Protein AF-A0A419I2M0-F1 (afdb_monomer)

Solvent-accessible surface area (backbone atoms only — not comparable to full-atom values): 20436 Å² total; per-residue (Å²): 133,89,83,82,89,88,86,84,90,89,82,90,85,91,83,92,77,94,72,95,70,76,85,68,89,74,81,86,69,55,49,100,88,69,47,72,69,89,85,80,77,93,74,91,76,100,68,84,83,89,80,81,90,76,85,84,77,63,102,78,80,75,83,82,82,86,79,82,86,84,84,88,78,95,71,93,80,78,85,81,82,76,89,80,65,80,78,70,84,66,81,47,62,39,56,48,30,32,54,46,51,43,45,32,42,30,76,50,76,46,38,63,71,38,75,50,52,52,66,63,51,11,62,76,56,73,44,61,51,66,30,30,52,53,24,52,52,52,38,31,77,69,63,47,28,48,77,42,91,97,76,42,32,29,31,50,65,75,51,76,65,55,54,50,52,39,51,54,51,44,50,55,53,49,38,55,44,42,32,54,36,18,78,44,45,90,56,52,58,60,68,63,48,50,50,47,52,53,52,46,53,54,54,73,70,53,87,78,93,51,39,71,61,52,41,49,46,54,44,50,43,57,53,53,64,36,62,72,37,69,67,58,52,69,50,43,54,77,62,57,61,41,32,67,56,51,37,48,32,70,62,49,50,72,69,53,50,54,51,49,53,52,47,52,53,52,34,52,50,24,33,73,75,50,38,34,67,58,24,26,51,49,48,50,52,47,53,51,51,60,54,60,48,47,74,75,57,85,75,72,72,74,74,77,76,77,71,90,72,78,83,74,86,80,79,82,84,82,88,76,90,84,136

InterPro domains:
  IPR000524 Transcription regulator HTH, GntR [PF00392] (95-155)
  IPR000524 Transcription regulator HTH, GntR [PS50949] (91-158)
  IPR000524 Transcription regulator HTH, GntR [SM00345] (97-155)
  IPR000524 Transcription regulator HTH, GntR [cd07377] (98-155)
  IPR008920 Transcription regulator FadR/GntR, C-terminal [G3DSA:1.20.120.530] (159-298)
  IPR008920 Transcription regulator FadR/GntR, C-terminal [SSF48008] (161-295)
  IPR011711 GntR, C-terminal [PF07729] (166-288)
  IPR011711 GntR, C-terminal [SM00895] (165-289)
  IPR036388 Winged helix-like DNA-binding domain superfamily [G3DSA:1.10.10.10] (67-156)
  IPR036390 Winged helix DNA-binding domain superfamily [SSF46785] (91-159)

Secondary structure (DSSP, 8-state):
-----------------------PPP---B-TTSPBPTT----S--------------TT---------------TTSSSSSSS-----PPPHHHHHHHHHHHHHHTTSS-TT-EE-HHHHHHHHTS-HHHHHHHHHHHHHTTSEEEETTTEEEEPP--HHHHHHHHHHHHHHHHHHHHHHHHTGGG--HHHHHHHHHHHHHHHHS-S--HHHHHHHHHHHHHHHTTT-HHHHHHTHHHH--HHHHHHHHT--HHHHHHHHHHHHHHHHHHHHT-HHHHHHHHHHHHHHHHHGGGGS---PPP----------PPPP------

Radius of gyration: 33.25 Å; Cα contacts (8 Å, |Δi|>4): 256; chains: 1; bounding box: 69×92×114 Å

Foldseek 3Di:
DDDDDDDDDDDDDDDDDDDDDDDDDDDPDADPVRDDDPPDDPDDDPDDDPDDPDDPDDPPRDDDDPDDDDDDDDPPPDPPPPPPDPPPVPQDLLNLLLVQVQQCDLVVVQDAFRFDDLVVSCVVSVHDSVSNVVSLVVCVVLVQWDQDPPRHIGGHADDLVVLVVLLVVCLVLQLVQLLVCLVVVVPAPLVVLVVLLVVLVVVLVDDDPCLLVLLVSLLVNSLRSRVVPPVSNVCSCSRSPGSNNSSLSSLDDSVLSVLLSVLSVQLSVCSVVSPSVSNSVSSNVSSVSSSVSCVSPDGDDPPPDDDPDDPDDDDDDDDDDDD

Structure (mmCIF, N/CA/C/O backbone):
data_AF-A0A419I2M0-F1
#
_entry.id   AF-A0A419I2M0-F1
#
loop_
_atom_site.group_PDB
_atom_site.id
_atom_site.type_symbol
_atom_site.label_atom_id
_atom_site.label_alt_id
_atom_site.label_comp_id
_atom_site.label_asym_id
_atom_site.label_entity_id
_atom_site.label_seq_id
_atom_site.pdbx_PDB_ins_code
_atom_site.Cartn_x
_atom_site.Cartn_y
_atom_site.Cartn_z
_atom_site.occupancy
_atom_site.B_iso_or_equiv
_atom_site.auth_seq_id
_atom_site.auth_comp_id
_atom_site.auth_asym_id
_atom_site.auth_atom_id
_atom_site.pdbx_PDB_model_num
ATOM 1 N N . MET A 1 1 ? 24.895 4.294 -52.091 1.00 32.56 1 MET A N 1
ATOM 2 C CA . MET A 1 1 ? 25.211 4.814 -53.438 1.00 32.56 1 MET A CA 1
ATOM 3 C C . MET A 1 1 ? 24.540 6.173 -53.593 1.00 32.56 1 MET A C 1
ATOM 5 O O . MET A 1 1 ? 23.335 6.239 -53.423 1.00 32.56 1 MET A O 1
ATOM 9 N N . HIS A 1 2 ? 25.351 7.227 -53.766 1.00 26.31 2 HIS A N 1
ATOM 10 C CA . HIS A 1 2 ? 25.183 8.378 -54.680 1.00 26.31 2 HIS A CA 1
ATOM 11 C C . HIS A 1 2 ? 23.777 8.574 -55.330 1.00 26.31 2 HIS A C 1
ATOM 13 O O . HIS A 1 2 ? 23.232 7.614 -55.847 1.00 26.31 2 HIS A O 1
ATOM 19 N N . VAL A 1 3 ? 23.173 9.770 -55.485 1.00 26.23 3 VAL A N 1
ATOM 20 C CA . VAL A 1 3 ? 23.776 11.084 -55.785 1.00 26.23 3 VAL A CA 1
ATOM 21 C C . VAL A 1 3 ? 22.714 12.208 -55.966 1.00 26.23 3 VAL A C 1
ATOM 23 O O . VAL A 1 3 ? 21.623 11.948 -56.453 1.00 26.23 3 VAL A O 1
ATOM 26 N N . LYS A 1 4 ? 23.145 13.446 -55.653 1.00 24.39 4 LYS A N 1
ATOM 27 C CA . LYS A 1 4 ? 22.833 14.798 -56.211 1.00 24.39 4 LYS A CA 1
ATOM 28 C C . LYS A 1 4 ? 21.463 15.498 -56.070 1.00 24.39 4 LYS A C 1
ATOM 30 O O . LYS A 1 4 ? 20.512 15.239 -56.791 1.00 24.39 4 LYS A O 1
ATOM 35 N N . LEU A 1 5 ? 21.522 16.566 -55.262 1.00 26.58 5 LEU A N 1
ATOM 36 C CA . LEU A 1 5 ? 21.347 17.999 -55.592 1.00 26.58 5 LEU A CA 1
ATOM 37 C C . LEU A 1 5 ? 21.001 18.400 -57.048 1.00 26.58 5 LEU A C 1
ATOM 39 O O . LEU A 1 5 ? 21.762 18.096 -57.966 1.00 26.58 5 LEU A O 1
ATOM 43 N N . VAL A 1 6 ? 20.010 19.292 -57.194 1.00 25.09 6 VAL A N 1
ATOM 44 C CA . VAL A 1 6 ? 19.949 20.329 -58.246 1.00 25.09 6 VAL A CA 1
ATOM 45 C C . VAL A 1 6 ? 19.498 21.661 -57.624 1.00 25.09 6 VAL A C 1
ATOM 47 O O . VAL A 1 6 ? 18.672 21.694 -56.717 1.00 25.09 6 VAL A O 1
ATOM 50 N N . CYS A 1 7 ? 20.109 22.739 -58.113 1.00 24.61 7 CYS A N 1
ATOM 51 C CA . CYS A 1 7 ? 20.050 24.138 -57.692 1.00 24.61 7 CYS A CA 1
ATOM 52 C C . CYS A 1 7 ? 19.371 24.988 -58.792 1.00 24.61 7 CYS A C 1
ATOM 54 O O . CYS A 1 7 ? 19.544 24.669 -59.966 1.00 24.61 7 CYS A O 1
ATOM 56 N N . ALA A 1 8 ? 18.675 26.077 -58.438 1.00 26.02 8 ALA A N 1
ATOM 57 C CA . ALA A 1 8 ? 18.343 27.225 -59.311 1.00 26.02 8 ALA A CA 1
ATOM 58 C C . ALA A 1 8 ? 17.921 28.409 -58.404 1.00 26.02 8 ALA A C 1
ATOM 60 O O . ALA A 1 8 ? 16.923 28.302 -57.701 1.00 26.02 8 ALA A O 1
ATOM 61 N N . ILE A 1 9 ? 18.792 29.375 -58.087 1.00 28.55 9 ILE A N 1
ATOM 62 C CA . ILE A 1 9 ? 19.121 30.648 -58.775 1.00 28.55 9 ILE A CA 1
ATOM 63 C C . ILE A 1 9 ? 17.921 31.594 -58.990 1.00 28.55 9 ILE A C 1
ATOM 65 O O . ILE A 1 9 ? 17.003 31.292 -59.743 1.00 28.55 9 ILE A O 1
ATOM 69 N N . GLY A 1 10 ? 18.027 32.797 -58.409 1.00 25.02 10 GLY A N 1
ATOM 70 C CA . GLY A 1 10 ? 17.239 33.989 -58.741 1.00 25.02 10 GLY A CA 1
ATOM 71 C C . GLY A 1 10 ? 17.662 35.191 -57.886 1.00 25.02 10 GLY A C 1
ATOM 72 O O . GLY A 1 10 ? 17.304 35.273 -56.716 1.00 25.02 10 GLY A O 1
ATOM 73 N N . SER A 1 11 ? 18.464 36.094 -58.454 1.00 28.41 11 SER A N 1
ATOM 74 C CA . SER A 1 11 ? 19.070 37.267 -57.803 1.00 28.41 11 SER A CA 1
ATOM 75 C C . SER A 1 11 ? 18.537 38.609 -58.326 1.00 28.41 11 SER A C 1
ATOM 77 O O . SER A 1 11 ? 18.265 38.721 -59.518 1.00 28.41 11 SER A O 1
ATOM 79 N N . ALA A 1 12 ? 18.624 39.625 -57.446 1.00 29.33 12 ALA A N 1
ATOM 80 C CA . ALA A 1 12 ? 18.643 41.087 -57.674 1.00 29.33 12 ALA A CA 1
ATOM 81 C C . ALA A 1 12 ? 17.265 41.764 -57.924 1.00 29.33 12 ALA A C 1
ATOM 83 O O . ALA A 1 12 ? 16.376 41.144 -58.481 1.00 29.33 12 ALA A O 1
ATOM 84 N N . THR A 1 13 ? 16.945 42.995 -57.495 1.00 29.77 13 THR A N 1
ATOM 85 C CA . THR A 1 13 ? 17.719 44.228 -57.227 1.00 29.77 13 THR A CA 1
ATOM 86 C C . THR A 1 13 ? 17.033 45.159 -56.196 1.00 29.77 13 THR A C 1
ATOM 88 O O . THR A 1 13 ? 15.852 45.040 -55.895 1.00 29.77 13 THR A O 1
ATOM 91 N N . SER A 1 14 ? 17.819 46.124 -55.711 1.00 31.23 14 SER A N 1
ATOM 92 C CA . SER A 1 14 ? 17.594 47.225 -54.756 1.00 31.23 14 SER A CA 1
ATOM 93 C C . SER A 1 14 ? 16.439 48.213 -55.009 1.00 31.23 14 SER A C 1
ATOM 95 O O . SER A 1 14 ? 16.195 48.607 -56.146 1.00 31.23 14 SER A O 1
ATOM 97 N N . GLY A 1 15 ? 15.888 48.774 -53.920 1.00 28.50 15 GLY A N 1
ATOM 98 C CA . GLY A 1 15 ? 15.098 50.013 -53.908 1.00 28.50 15 GLY A CA 1
ATOM 99 C C . GLY A 1 15 ? 14.992 50.608 -52.496 1.00 28.50 15 GLY A C 1
ATOM 100 O O . GLY A 1 15 ? 14.470 49.978 -51.584 1.00 28.50 15 GLY A O 1
ATOM 101 N N . THR A 1 16 ? 15.537 51.808 -52.298 1.00 31.95 16 THR A N 1
ATOM 102 C CA . THR A 1 16 ? 15.569 52.559 -51.033 1.00 31.95 16 THR A CA 1
ATOM 103 C C . THR A 1 16 ? 14.229 53.223 -50.707 1.00 31.95 16 THR A C 1
ATOM 105 O O . THR A 1 16 ? 13.724 53.988 -51.525 1.00 31.95 16 THR A O 1
ATOM 108 N N . ALA A 1 17 ? 13.732 53.066 -49.477 1.00 32.72 17 ALA A N 1
ATOM 109 C CA . ALA A 1 17 ? 12.752 53.975 -48.880 1.00 32.72 17 ALA A CA 1
ATOM 110 C C . ALA A 1 17 ? 13.080 54.201 -47.396 1.00 32.72 17 ALA A C 1
ATOM 112 O O . ALA A 1 17 ? 13.095 53.274 -46.588 1.00 32.72 17 ALA A O 1
ATOM 113 N N . LYS A 1 18 ? 13.375 55.460 -47.056 1.00 31.64 18 LYS A N 1
ATOM 114 C CA . LYS A 1 18 ? 13.513 55.955 -45.685 1.00 31.64 18 LYS A CA 1
ATOM 115 C C . LYS A 1 18 ? 12.145 55.893 -45.003 1.00 31.64 18 LYS A C 1
ATOM 117 O O . LYS A 1 18 ? 11.212 56.547 -45.456 1.00 31.64 18 LYS A O 1
ATOM 122 N N . SER A 1 19 ? 12.055 55.163 -43.898 1.00 32.84 19 SER A N 1
ATOM 123 C CA . SER A 1 19 ? 10.961 55.260 -42.934 1.00 32.84 19 SER A CA 1
ATOM 124 C C . SER A 1 19 ? 11.574 55.308 -41.539 1.00 32.84 19 SER A C 1
ATOM 126 O O . SER A 1 19 ? 12.230 54.371 -41.086 1.00 32.84 19 SER A O 1
ATOM 128 N N . SER A 1 20 ? 11.432 56.465 -40.903 1.00 38.56 20 SER A N 1
ATOM 129 C CA . SER A 1 20 ? 11.783 56.732 -39.516 1.00 38.56 20 SER A CA 1
ATOM 130 C C . SER A 1 20 ? 10.842 55.954 -38.595 1.00 38.56 20 SER A C 1
ATOM 132 O O . SER A 1 20 ? 9.763 56.437 -38.256 1.00 38.56 20 SER A O 1
ATOM 134 N N . ALA A 1 21 ? 11.250 54.751 -38.194 1.00 32.78 21 ALA A N 1
ATOM 135 C CA . ALA A 1 21 ? 10.615 54.013 -37.113 1.00 32.78 21 ALA A CA 1
ATOM 136 C C . ALA A 1 21 ? 11.387 54.279 -35.815 1.00 32.78 21 ALA A C 1
ATOM 138 O O . ALA A 1 21 ? 12.553 53.910 -35.674 1.00 32.78 21 ALA A O 1
ATOM 139 N N . THR A 1 22 ? 10.737 54.949 -34.869 1.00 33.66 22 THR A N 1
ATOM 140 C CA . THR A 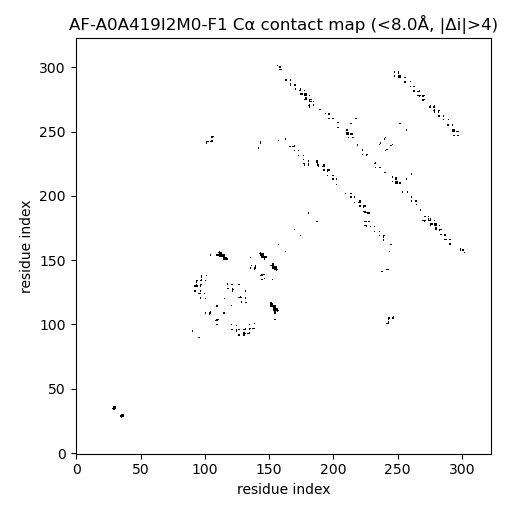1 22 ? 11.125 54.958 -33.457 1.00 33.66 22 THR A CA 1
ATOM 141 C C . THR A 1 22 ? 11.311 53.512 -32.979 1.00 33.66 22 THR A C 1
ATOM 143 O O . THR A 1 22 ? 10.461 52.672 -33.285 1.00 33.66 22 THR A O 1
ATOM 146 N N . PRO A 1 23 ? 12.388 53.172 -32.246 1.00 35.62 23 PRO A N 1
ATOM 147 C CA . PRO A 1 23 ? 12.552 51.811 -31.763 1.00 35.62 23 PRO A CA 1
ATOM 148 C C . PRO A 1 23 ? 11.443 51.519 -30.747 1.00 35.62 23 PRO A C 1
ATOM 150 O O . PRO A 1 23 ? 11.362 52.151 -29.693 1.00 35.62 23 PRO A O 1
ATOM 153 N N . GLY A 1 24 ? 10.566 50.572 -31.086 1.00 39.31 24 GLY A N 1
ATOM 154 C CA . GLY A 1 24 ? 9.670 49.946 -30.119 1.00 39.31 24 GLY A CA 1
ATOM 155 C C . GLY A 1 24 ? 10.478 49.273 -29.001 1.00 39.31 24 GLY A C 1
ATOM 156 O O . GLY A 1 24 ? 11.669 49.006 -29.182 1.00 39.31 24 GLY A O 1
ATOM 157 N N . PRO A 1 25 ? 9.868 49.013 -27.831 1.00 37.84 25 PRO A N 1
ATOM 158 C CA . PRO A 1 25 ? 10.587 48.522 -26.660 1.00 37.84 25 PRO A CA 1
ATOM 159 C C . PRO A 1 25 ? 11.332 47.222 -26.987 1.00 37.84 25 PRO A C 1
ATOM 161 O O . PRO A 1 25 ? 10.725 46.207 -27.323 1.00 37.84 25 PRO A O 1
ATOM 164 N N . THR A 1 26 ? 12.661 47.254 -26.894 1.00 41.66 26 THR A N 1
ATOM 165 C CA . THR A 1 26 ? 13.506 46.076 -27.083 1.00 41.66 26 THR A CA 1
ATOM 166 C C . THR A 1 26 ? 13.396 45.161 -25.865 1.00 41.66 26 THR A C 1
ATOM 168 O O . THR A 1 26 ? 13.538 45.586 -24.718 1.00 41.66 26 THR A O 1
ATOM 171 N N . CYS A 1 27 ? 13.132 43.876 -26.106 1.00 41.94 27 CYS A N 1
ATOM 172 C CA . CYS A 1 27 ? 13.129 42.856 -25.064 1.00 41.94 27 CYS A CA 1
ATOM 173 C C . CYS A 1 27 ? 14.560 42.671 -24.530 1.00 41.94 27 CYS A C 1
ATOM 175 O O . CYS A 1 27 ? 15.429 42.162 -25.233 1.00 41.94 27 CYS A O 1
ATOM 177 N N . ASN A 1 28 ? 14.814 43.085 -23.287 1.00 44.56 28 ASN A N 1
ATOM 178 C CA . ASN A 1 28 ? 16.145 43.045 -22.664 1.00 44.56 28 ASN A CA 1
ATOM 179 C C . ASN A 1 28 ? 16.576 41.651 -22.164 1.00 44.56 28 ASN A C 1
ATOM 181 O O . ASN A 1 28 ? 17.572 41.542 -21.451 1.00 44.56 28 ASN A O 1
ATOM 185 N N . TYR A 1 29 ? 15.856 40.581 -22.513 1.00 42.69 29 TYR A N 1
ATOM 186 C CA . TYR A 1 29 ? 16.212 39.233 -22.076 1.00 42.69 29 TYR A CA 1
ATOM 187 C C . TYR A 1 29 ? 17.127 38.549 -23.099 1.00 42.69 29 TYR A C 1
ATOM 189 O O . TYR A 1 29 ? 16.697 38.191 -24.197 1.00 42.69 29 TYR A O 1
ATOM 197 N N . ARG A 1 30 ? 18.399 38.377 -22.727 1.00 46.53 30 ARG A N 1
ATOM 198 C CA . ARG A 1 30 ? 19.389 37.572 -23.458 1.00 46.53 30 ARG A CA 1
ATOM 199 C C . ARG A 1 30 ? 19.481 36.179 -22.842 1.00 46.53 30 ARG A C 1
ATOM 201 O O . ARG A 1 30 ? 19.294 36.022 -21.636 1.00 46.53 30 ARG A O 1
ATOM 208 N N . LEU A 1 31 ? 19.782 35.181 -23.667 1.00 46.25 31 LEU A N 1
ATOM 209 C CA . LEU A 1 31 ? 20.214 33.871 -23.180 1.00 46.25 31 LEU A CA 1
ATOM 210 C C . LEU A 1 31 ? 21.572 34.005 -22.453 1.00 46.25 31 LEU A C 1
ATOM 212 O O . LEU A 1 31 ? 22.249 35.023 -22.622 1.00 46.25 31 LEU A O 1
ATOM 216 N N . PRO A 1 32 ? 21.993 33.018 -21.639 1.00 43.38 32 PRO A N 1
ATOM 217 C CA . PRO A 1 32 ? 23.254 33.082 -20.887 1.00 43.38 32 PRO A CA 1
ATOM 218 C C . PRO A 1 32 ? 24.503 33.321 -21.755 1.00 43.38 32 PRO A C 1
ATOM 220 O O . PRO A 1 32 ? 25.499 33.841 -21.265 1.00 43.38 32 PRO A O 1
ATOM 223 N N . ASP A 1 33 ? 24.433 32.987 -23.045 1.00 48.78 33 ASP A N 1
ATOM 224 C CA . ASP A 1 33 ? 25.478 33.203 -24.054 1.00 48.78 33 ASP A CA 1
ATOM 225 C C . ASP A 1 33 ? 25.413 34.581 -24.749 1.00 48.78 33 ASP A C 1
ATOM 227 O O . ASP A 1 33 ? 26.199 34.881 -25.646 1.00 48.78 33 ASP A O 1
ATOM 231 N N . GLY A 1 34 ? 24.484 35.446 -24.337 1.00 46.34 34 GLY A N 1
ATOM 232 C CA . GLY A 1 34 ? 24.348 36.808 -24.838 1.00 46.34 34 GLY A CA 1
ATOM 233 C C . GLY A 1 34 ? 23.543 36.952 -26.132 1.00 46.34 34 GLY A C 1
ATOM 234 O O . GLY A 1 34 ? 23.427 38.083 -26.621 1.00 46.34 34 GLY A O 1
ATOM 235 N N . THR A 1 35 ? 22.963 35.876 -26.670 1.00 47.91 35 THR A N 1
ATOM 236 C CA . THR A 1 35 ? 22.160 35.920 -27.902 1.00 47.91 35 THR A CA 1
ATOM 237 C C . THR A 1 35 ? 20.683 36.247 -27.643 1.00 47.91 35 THR A C 1
ATOM 239 O O . THR A 1 35 ? 20.138 36.018 -26.557 1.00 47.91 35 THR A O 1
ATOM 242 N N . ALA A 1 36 ? 20.027 36.844 -28.645 1.00 47.88 36 ALA A N 1
ATOM 243 C CA . ALA A 1 36 ? 18.589 37.102 -28.629 1.00 47.88 36 ALA A CA 1
ATOM 244 C C . ALA A 1 36 ? 17.823 35.844 -29.063 1.00 47.88 36 ALA A C 1
ATOM 246 O O . ALA A 1 36 ? 18.218 35.157 -30.004 1.00 47.88 36 ALA A O 1
ATOM 247 N N . ARG A 1 37 ? 16.707 35.546 -28.393 1.00 43.78 37 ARG A N 1
ATOM 248 C CA . ARG A 1 37 ? 15.899 34.354 -28.675 1.00 43.78 37 ARG A CA 1
ATOM 249 C C . ARG A 1 37 ? 15.205 34.486 -30.049 1.00 43.78 37 ARG A C 1
ATOM 251 O O . ARG A 1 37 ? 14.508 35.484 -30.254 1.00 43.78 37 ARG A O 1
ATOM 258 N N . PRO A 1 38 ? 15.325 33.517 -30.978 1.00 42.75 38 PRO A N 1
ATOM 259 C CA . PRO A 1 38 ? 14.633 33.592 -32.264 1.00 42.75 38 PRO A CA 1
ATOM 260 C C . PRO A 1 38 ? 13.112 33.477 -32.070 1.00 42.75 38 PRO A C 1
ATOM 262 O O . PRO A 1 38 ? 12.651 32.578 -31.370 1.00 42.75 38 PRO A O 1
ATOM 265 N N . GLY A 1 39 ? 12.330 34.371 -32.687 1.00 44.28 39 GLY A N 1
ATOM 266 C CA . GLY A 1 39 ? 10.862 34.264 -32.759 1.00 44.28 39 GLY A CA 1
ATOM 267 C C . GLY A 1 39 ? 10.043 35.090 -31.756 1.00 44.28 39 GLY A C 1
ATOM 268 O O . GLY A 1 39 ? 8.829 34.920 -31.692 1.00 44.28 39 GLY A O 1
ATOM 269 N N . CYS A 1 40 ? 10.648 36.000 -30.987 1.00 40.72 40 CYS A N 1
ATOM 270 C CA . CYS A 1 40 ? 9.894 36.873 -30.078 1.00 40.72 40 CYS A CA 1
ATOM 271 C C . CYS A 1 40 ? 9.439 38.166 -30.786 1.00 40.72 40 CYS A C 1
ATOM 273 O O . CYS A 1 40 ? 10.129 39.180 -30.726 1.00 40.72 40 CYS A O 1
ATOM 275 N N . ASN A 1 41 ? 8.281 38.135 -31.455 1.00 43.38 41 ASN A N 1
ATOM 276 C CA . ASN A 1 41 ? 7.601 39.338 -31.950 1.00 43.38 41 ASN A CA 1
ATOM 277 C C . ASN A 1 41 ? 6.473 39.722 -30.984 1.00 43.38 41 ASN A C 1
ATOM 279 O O . ASN A 1 41 ? 5.398 39.130 -30.996 1.00 43.38 41 ASN A O 1
ATOM 283 N N . LEU A 1 42 ? 6.713 40.730 -30.144 1.00 45.06 42 LEU A N 1
ATOM 284 C CA . LEU A 1 42 ? 5.681 41.364 -29.321 1.00 45.06 42 LEU A CA 1
ATOM 285 C C . LEU A 1 42 ? 4.951 42.425 -30.153 1.00 45.06 42 LEU A C 1
ATOM 287 O O . LEU A 1 42 ? 5.197 43.622 -30.024 1.00 45.06 42 LEU A O 1
ATOM 291 N N . SER A 1 43 ? 4.028 41.986 -31.001 1.00 37.28 43 SER A N 1
ATOM 292 C CA . SER A 1 43 ? 2.958 42.852 -31.490 1.00 37.28 43 SER A CA 1
ATOM 293 C C . SER A 1 43 ? 1.620 42.145 -31.319 1.00 37.28 43 SER A C 1
ATOM 295 O O . SER A 1 43 ? 1.376 41.129 -31.961 1.00 37.28 43 SER A O 1
ATOM 297 N N . ALA A 1 44 ? 0.777 42.746 -30.477 1.00 38.00 44 ALA A N 1
ATOM 298 C CA . ALA A 1 44 ? -0.639 42.449 -30.270 1.00 38.00 44 ALA A CA 1
ATOM 299 C C . ALA A 1 44 ? -0.998 41.188 -29.456 1.00 38.00 44 ALA A C 1
ATOM 301 O O . ALA A 1 44 ? -1.726 40.342 -29.946 1.00 38.00 44 ALA A O 1
ATOM 302 N N . ASP A 1 45 ? -0.582 41.112 -28.184 1.00 33.62 45 ASP A N 1
ATOM 303 C CA . ASP A 1 45 ? -1.541 40.845 -27.094 1.00 33.62 45 ASP A CA 1
ATOM 304 C C . ASP A 1 45 ? -0.931 41.137 -25.709 1.00 33.62 45 ASP A C 1
ATOM 306 O O . ASP A 1 45 ? 0.242 40.863 -25.450 1.00 33.62 45 ASP A O 1
ATOM 310 N N . ARG A 1 46 ? -1.708 41.727 -24.796 1.00 40.19 46 ARG A N 1
ATOM 311 C CA . ARG A 1 46 ? -1.254 42.095 -23.440 1.00 40.19 46 ARG A CA 1
ATOM 312 C C . ARG A 1 46 ? -1.326 40.890 -22.493 1.00 40.19 46 ARG A C 1
ATOM 314 O O . ARG A 1 46 ? -2.191 40.851 -21.620 1.00 40.19 46 ARG A O 1
ATOM 321 N N . GLN A 1 47 ?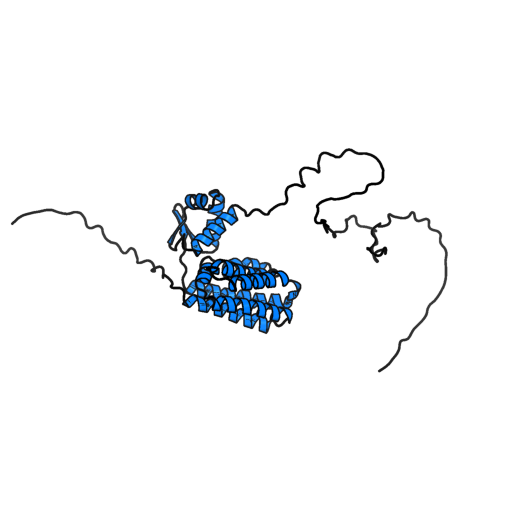 -0.396 39.941 -22.597 1.00 39.00 47 GLN A N 1
ATOM 322 C CA . GLN A 1 47 ? -0.213 38.904 -21.569 1.00 39.00 47 GLN A CA 1
ATOM 323 C C . GLN A 1 47 ? 1.269 38.689 -21.216 1.00 39.00 47 GLN A C 1
ATOM 325 O O . GLN A 1 47 ? 2.091 38.503 -22.113 1.00 39.00 47 GLN A O 1
ATOM 330 N N . PRO A 1 48 ? 1.652 38.700 -19.922 1.00 34.41 48 PRO A N 1
ATOM 331 C CA . PRO A 1 48 ? 3.012 38.374 -19.521 1.00 34.41 48 PRO A CA 1
ATOM 332 C C . PRO A 1 48 ? 3.291 36.875 -19.690 1.00 34.41 48 PRO A C 1
ATOM 334 O O . PRO A 1 48 ? 2.483 36.018 -19.330 1.00 34.41 48 PRO A O 1
ATOM 337 N N . CYS A 1 49 ? 4.475 36.582 -20.226 1.00 30.70 49 CYS A N 1
ATOM 338 C CA . CYS A 1 49 ? 5.002 35.247 -20.475 1.00 30.70 49 CYS A CA 1
ATOM 339 C C . CYS A 1 49 ? 5.017 34.419 -19.173 1.00 30.70 49 CYS A C 1
ATOM 341 O O . CYS A 1 49 ? 5.806 34.674 -18.262 1.00 30.70 49 CYS A O 1
ATOM 343 N N . ARG A 1 50 ? 4.136 33.418 -19.075 1.00 37.31 50 ARG A N 1
ATOM 344 C CA . ARG A 1 50 ? 4.241 32.346 -18.080 1.00 37.31 50 ARG A CA 1
ATOM 345 C C . ARG A 1 50 ? 5.483 31.530 -18.424 1.00 37.31 50 ARG A C 1
ATOM 347 O O . ARG A 1 50 ? 5.446 30.822 -19.424 1.00 37.31 50 ARG A O 1
ATOM 354 N N . THR A 1 51 ? 6.551 31.653 -17.635 1.00 32.56 51 THR A N 1
ATOM 355 C CA . THR A 1 51 ? 7.495 30.589 -17.209 1.00 32.56 51 THR A CA 1
ATOM 356 C C . THR A 1 51 ? 8.829 31.228 -16.811 1.00 32.56 51 THR A C 1
ATOM 358 O O . THR A 1 51 ? 9.547 31.739 -17.662 1.00 32.56 51 THR A O 1
ATOM 361 N N . ILE A 1 52 ? 9.111 31.223 -15.504 1.00 30.00 52 ILE A N 1
ATOM 362 C CA . ILE A 1 52 ? 10.371 30.887 -14.804 1.00 30.00 52 ILE A CA 1
ATOM 363 C C . ILE A 1 52 ? 10.177 31.405 -13.369 1.00 30.00 52 ILE A C 1
ATOM 365 O O . ILE A 1 52 ? 10.402 32.573 -13.063 1.00 30.00 52 ILE A O 1
ATOM 369 N N . VAL A 1 53 ? 9.704 30.527 -12.485 1.00 28.86 53 VAL A N 1
ATOM 370 C CA . VAL A 1 53 ? 9.939 30.666 -11.044 1.00 28.86 53 VAL A CA 1
ATOM 371 C C . VAL A 1 53 ? 10.987 29.617 -10.717 1.00 28.86 53 VAL A C 1
ATOM 373 O O . VAL A 1 53 ? 10.663 28.496 -10.345 1.00 28.86 53 VAL A O 1
ATOM 376 N N . SER A 1 54 ? 12.249 29.976 -10.927 1.00 30.86 54 SER A N 1
ATOM 377 C CA . SER A 1 54 ? 13.378 29.215 -10.405 1.00 30.86 54 SER A CA 1
ATOM 378 C C . SER A 1 54 ? 13.967 30.041 -9.272 1.00 30.86 54 SER A C 1
ATOM 380 O O . SER A 1 54 ? 14.725 30.981 -9.499 1.00 30.86 54 SER A O 1
ATOM 382 N N . ASN A 1 55 ? 13.559 29.726 -8.044 1.00 34.53 55 ASN A N 1
ATOM 383 C CA . ASN A 1 55 ? 14.210 30.247 -6.850 1.00 34.53 55 ASN A CA 1
ATOM 384 C C . ASN A 1 55 ? 15.591 29.591 -6.745 1.00 34.53 55 ASN A C 1
ATOM 386 O O . ASN A 1 55 ? 15.694 28.431 -6.355 1.00 34.53 55 ASN A O 1
ATOM 390 N N . ILE A 1 56 ? 16.651 30.325 -7.082 1.00 31.25 56 ILE A N 1
ATOM 391 C CA . ILE A 1 56 ? 18.009 29.966 -6.668 1.00 31.25 56 ILE A CA 1
ATOM 392 C C . ILE A 1 56 ? 18.177 30.499 -5.244 1.00 31.25 56 ILE A C 1
ATOM 394 O O . ILE A 1 56 ? 18.369 31.694 -5.033 1.00 31.25 56 ILE A O 1
ATOM 398 N N . VAL A 1 57 ? 18.045 29.609 -4.263 1.00 30.73 57 VAL A N 1
ATOM 399 C CA . VAL A 1 57 ? 18.428 29.856 -2.870 1.00 30.73 57 VAL A CA 1
ATOM 400 C C . VAL A 1 57 ? 19.868 29.373 -2.721 1.00 30.73 57 VAL A C 1
ATOM 402 O O . VAL A 1 57 ? 20.128 28.180 -2.865 1.00 30.73 57 VAL A O 1
ATOM 405 N N . THR A 1 58 ? 20.817 30.274 -2.459 1.00 35.09 58 THR A N 1
ATOM 406 C CA . THR A 1 58 ? 22.147 29.855 -1.989 1.00 35.09 58 THR A CA 1
ATOM 407 C C . THR A 1 58 ? 22.050 29.418 -0.525 1.00 35.09 58 THR A C 1
ATOM 409 O O . THR A 1 58 ? 21.200 29.902 0.229 1.00 35.09 58 THR A O 1
ATOM 412 N N . ARG A 1 59 ? 22.893 28.453 -0.137 1.00 38.84 59 ARG A N 1
ATOM 413 C CA . ARG A 1 59 ? 22.803 27.628 1.089 1.00 38.84 59 ARG A CA 1
ATOM 414 C C . ARG A 1 59 ? 23.004 28.386 2.416 1.00 38.84 59 ARG A C 1
ATOM 416 O O . ARG A 1 59 ? 23.042 27.776 3.476 1.00 38.84 59 ARG A O 1
ATOM 423 N N . ASP A 1 60 ? 23.106 29.702 2.355 1.00 37.16 60 ASP A N 1
ATOM 424 C CA . ASP A 1 60 ? 23.444 30.636 3.425 1.00 37.16 60 ASP A CA 1
ATOM 425 C C . ASP A 1 60 ? 22.503 31.860 3.487 1.00 37.16 60 ASP A C 1
ATOM 427 O O . ASP A 1 60 ? 22.692 32.760 4.303 1.00 37.16 60 ASP A O 1
ATOM 431 N N . GLY A 1 61 ? 21.429 31.886 2.686 1.00 41.06 61 GLY A N 1
ATOM 432 C CA . GLY A 1 61 ? 20.273 32.760 2.931 1.00 41.06 61 GLY A CA 1
ATOM 433 C C . GLY A 1 61 ? 20.510 34.273 2.803 1.00 41.06 61 GLY A C 1
ATOM 434 O O . GLY A 1 61 ? 19.677 35.050 3.273 1.00 41.06 61 GLY A O 1
ATOM 435 N N . SER A 1 62 ? 21.592 34.724 2.158 1.00 33.03 62 SER A N 1
ATOM 436 C CA . SER A 1 62 ? 21.852 36.153 1.940 1.00 33.03 62 SER A CA 1
ATOM 437 C C . SER A 1 62 ? 21.595 36.573 0.484 1.00 33.03 62 SER A C 1
ATOM 439 O O . SER A 1 62 ? 22.261 36.146 -0.453 1.00 33.03 62 SER A O 1
ATOM 441 N N . CYS A 1 63 ? 20.591 37.430 0.276 1.00 28.92 63 CYS A N 1
ATOM 442 C CA . CYS A 1 63 ? 20.307 38.054 -1.017 1.00 28.92 63 CYS A CA 1
ATOM 443 C C . CYS A 1 63 ? 21.115 39.356 -1.117 1.00 28.92 63 CYS A C 1
ATOM 445 O O . CYS A 1 63 ? 20.775 40.350 -0.474 1.00 28.92 63 CYS A O 1
ATOM 447 N N . THR A 1 64 ? 22.204 39.372 -1.889 1.00 33.84 64 THR A N 1
ATOM 448 C CA . THR A 1 64 ? 22.985 40.596 -2.123 1.00 33.84 64 THR A CA 1
ATOM 449 C C . THR A 1 64 ? 22.478 41.319 -3.372 1.00 33.84 64 THR A C 1
ATOM 451 O O . THR A 1 64 ? 22.993 41.159 -4.475 1.00 33.84 64 THR A O 1
ATOM 454 N N . SER A 1 65 ? 21.461 42.174 -3.222 1.00 36.34 65 SER A N 1
ATOM 455 C CA . SER A 1 65 ? 21.137 43.142 -4.275 1.00 36.34 65 SER A CA 1
ATOM 456 C C . SER A 1 65 ? 22.137 44.300 -4.224 1.00 36.34 65 SER A C 1
ATOM 458 O O . SER A 1 65 ? 22.022 45.215 -3.407 1.00 36.34 65 SER A O 1
ATOM 460 N N . ARG A 1 66 ? 23.128 44.278 -5.114 1.00 34.38 66 ARG A N 1
ATOM 461 C CA . ARG A 1 66 ? 23.991 45.428 -5.400 1.00 34.38 66 ARG A CA 1
ATOM 462 C C . ARG A 1 66 ? 23.175 46.458 -6.194 1.00 34.38 66 ARG A C 1
ATOM 464 O O . ARG A 1 66 ? 22.973 46.281 -7.390 1.00 34.38 66 ARG A O 1
ATOM 471 N N . MET A 1 67 ? 22.691 47.521 -5.548 1.00 32.12 67 MET A N 1
ATOM 472 C CA . MET A 1 67 ? 22.022 48.642 -6.227 1.00 32.12 67 MET A CA 1
ATOM 473 C C . MET A 1 67 ? 22.985 49.814 -6.455 1.00 32.12 67 MET A C 1
ATOM 475 O O . MET A 1 67 ? 23.575 50.347 -5.517 1.00 32.12 67 MET A O 1
ATOM 479 N N . ARG A 1 68 ? 23.099 50.247 -7.717 1.00 31.03 68 ARG A N 1
ATOM 480 C CA . ARG A 1 68 ? 23.535 51.597 -8.098 1.00 31.03 68 ARG A CA 1
ATOM 481 C C . ARG A 1 68 ? 22.295 52.499 -8.189 1.00 31.03 68 ARG A C 1
ATOM 483 O O . ARG A 1 68 ? 21.385 52.179 -8.936 1.00 31.03 68 ARG A O 1
ATOM 490 N N . HIS A 1 69 ? 22.338 53.601 -7.435 1.00 29.70 69 HIS A N 1
ATOM 491 C CA . HIS A 1 69 ? 21.746 54.932 -7.655 1.00 29.70 69 HIS A CA 1
ATOM 492 C C . HIS A 1 69 ? 20.318 55.072 -8.222 1.00 29.70 69 HIS A C 1
ATOM 494 O O . HIS A 1 69 ? 20.083 54.802 -9.394 1.00 29.70 69 HIS A O 1
ATOM 500 N N . GLY A 1 70 ? 19.448 55.735 -7.441 1.00 26.50 70 GLY A N 1
ATOM 501 C CA . GLY A 1 70 ? 18.471 56.687 -7.991 1.00 26.50 70 GLY A CA 1
ATOM 502 C C . GLY A 1 70 ? 17.036 56.613 -7.457 1.00 26.50 70 GLY A C 1
ATOM 503 O O . GLY A 1 70 ? 16.206 55.940 -8.041 1.00 26.50 70 GLY A O 1
ATOM 504 N N . MET A 1 71 ? 16.760 57.423 -6.427 1.00 28.25 71 MET A N 1
ATOM 505 C CA . MET A 1 71 ? 15.498 58.139 -6.151 1.00 28.25 71 MET A CA 1
ATOM 506 C C . MET A 1 71 ? 14.218 57.371 -5.720 1.00 28.25 71 MET A C 1
ATOM 508 O O . MET A 1 71 ? 13.530 56.740 -6.509 1.00 28.25 71 MET A O 1
ATOM 512 N N . LEU A 1 72 ? 13.901 57.555 -4.427 1.00 35.97 72 LEU A N 1
ATOM 513 C CA . LEU A 1 72 ? 12.598 57.637 -3.736 1.00 35.97 72 LEU A CA 1
ATOM 514 C C . LEU A 1 72 ? 11.391 56.815 -4.240 1.00 35.97 72 LEU A C 1
ATOM 516 O O . LEU A 1 72 ? 10.757 57.158 -5.228 1.00 35.97 72 LEU A O 1
ATOM 520 N N . MET A 1 73 ? 10.907 55.903 -3.391 1.00 31.59 73 MET A N 1
ATOM 521 C CA . MET A 1 73 ? 9.719 56.156 -2.558 1.00 31.59 73 MET A CA 1
ATOM 522 C C . MET A 1 73 ? 9.597 55.088 -1.466 1.00 31.59 73 MET A C 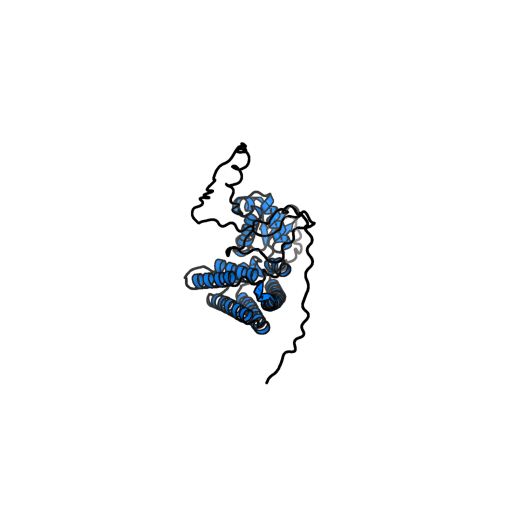1
ATOM 524 O O . MET A 1 73 ? 9.827 53.899 -1.686 1.00 31.59 73 MET A O 1
ATOM 528 N N . ASP A 1 74 ? 9.241 55.549 -0.275 1.00 38.22 74 ASP A N 1
ATOM 529 C CA . ASP A 1 74 ? 9.056 54.756 0.929 1.00 38.22 74 ASP A CA 1
ATOM 530 C C . ASP A 1 74 ? 7.904 53.746 0.752 1.00 38.22 74 ASP A C 1
ATOM 532 O O . ASP A 1 74 ? 6.733 54.106 0.638 1.00 38.22 74 ASP A O 1
ATOM 536 N N . ARG A 1 75 ? 8.244 52.454 0.675 1.00 35.50 75 ARG A N 1
ATOM 537 C CA . ARG A 1 75 ? 7.295 51.325 0.726 1.00 35.50 75 ARG A CA 1
ATOM 538 C C . ARG A 1 75 ? 7.699 50.294 1.782 1.00 35.50 75 ARG A C 1
ATOM 540 O O . ARG A 1 75 ? 7.355 49.111 1.688 1.00 35.50 75 ARG A O 1
ATOM 547 N N . HIS A 1 76 ? 8.405 50.723 2.826 1.00 39.34 76 HIS A N 1
ATOM 548 C CA . HIS A 1 76 ? 8.714 49.873 3.972 1.00 39.34 76 HIS A CA 1
ATOM 549 C C . HIS A 1 76 ? 7.537 49.790 4.952 1.00 39.34 76 HIS A C 1
ATOM 551 O O . HIS A 1 76 ? 7.611 50.282 6.069 1.00 39.34 76 HIS A O 1
ATOM 557 N N . ALA A 1 77 ? 6.461 49.097 4.569 1.00 37.38 77 ALA A N 1
ATOM 558 C CA . ALA A 1 77 ? 5.460 48.661 5.554 1.00 37.38 77 ALA A CA 1
ATOM 559 C C . ALA A 1 77 ? 4.735 47.344 5.234 1.00 37.38 77 ALA A C 1
ATOM 561 O O . ALA A 1 77 ? 4.155 46.756 6.141 1.00 37.38 77 ALA A O 1
ATOM 562 N N . VAL A 1 78 ? 4.785 46.818 4.002 1.00 40.88 78 VAL A N 1
ATOM 563 C CA . VAL A 1 78 ? 3.911 45.677 3.634 1.00 40.88 78 VAL A CA 1
ATOM 564 C C . VAL A 1 78 ? 4.657 44.359 3.379 1.00 40.88 78 VAL A C 1
ATOM 566 O O . VAL A 1 78 ? 4.056 43.294 3.459 1.00 40.88 78 VAL A O 1
ATOM 569 N N . CYS A 1 79 ? 5.981 44.361 3.199 1.00 32.22 79 CYS A N 1
ATOM 570 C CA . CYS A 1 79 ? 6.722 43.146 2.818 1.00 32.22 79 CYS A CA 1
ATOM 571 C C . CYS A 1 79 ? 7.770 42.684 3.851 1.00 32.22 79 CYS A C 1
ATOM 573 O O . CYS A 1 79 ? 8.891 42.335 3.495 1.00 32.22 79 CYS A O 1
ATOM 575 N N . ARG A 1 80 ? 7.430 42.687 5.151 1.00 32.69 80 ARG A N 1
ATOM 576 C CA . ARG A 1 80 ? 8.250 42.033 6.204 1.00 32.69 80 ARG A CA 1
ATOM 577 C C . ARG A 1 80 ? 7.478 41.110 7.157 1.00 32.69 80 ARG A C 1
ATOM 579 O O . ARG A 1 80 ? 8.069 40.605 8.105 1.00 32.69 80 ARG A O 1
ATOM 586 N N . ARG A 1 81 ? 6.186 40.837 6.919 1.00 35.12 81 ARG A N 1
ATOM 587 C CA . ARG A 1 81 ? 5.403 39.880 7.739 1.00 35.12 81 ARG A CA 1
ATOM 588 C C . ARG A 1 81 ? 5.122 38.530 7.072 1.00 35.12 81 ARG A C 1
ATOM 590 O O . ARG A 1 81 ? 4.647 37.624 7.746 1.00 35.12 81 ARG A O 1
ATOM 597 N N . SER A 1 82 ? 5.462 38.356 5.798 1.00 37.03 82 SER A N 1
ATOM 598 C CA . SER A 1 82 ? 5.138 37.148 5.021 1.00 37.03 82 SER A CA 1
ATOM 599 C C . SER A 1 82 ? 6.318 36.192 4.781 1.00 37.03 82 SER A C 1
ATOM 601 O O . SER A 1 82 ? 6.103 35.095 4.286 1.00 37.03 82 SER A O 1
ATOM 603 N N . ALA A 1 83 ? 7.545 36.538 5.190 1.00 37.03 83 ALA A N 1
ATOM 604 C CA . ALA A 1 83 ? 8.749 35.732 4.927 1.00 37.03 83 ALA A CA 1
ATOM 605 C C . ALA A 1 83 ? 9.236 34.870 6.119 1.00 37.03 83 ALA A C 1
ATOM 607 O O . ALA A 1 83 ? 10.389 34.456 6.152 1.00 37.03 83 ALA A O 1
ATOM 608 N N . ARG A 1 84 ? 8.381 34.605 7.121 1.00 37.56 84 ARG A N 1
ATOM 609 C CA . ARG A 1 84 ? 8.691 33.724 8.275 1.00 37.56 84 ARG A CA 1
ATOM 610 C C . ARG A 1 84 ? 7.622 32.666 8.569 1.00 37.56 84 ARG A C 1
ATOM 612 O O . ARG A 1 84 ? 7.488 32.209 9.698 1.00 37.56 84 ARG A O 1
ATOM 619 N N . ARG A 1 85 ? 6.859 32.250 7.563 1.00 38.31 85 ARG A N 1
ATOM 620 C CA . ARG A 1 85 ? 6.121 30.985 7.632 1.00 38.31 85 ARG A CA 1
ATOM 621 C C . ARG A 1 85 ? 6.555 30.146 6.449 1.00 38.31 85 ARG A C 1
ATOM 623 O O . ARG A 1 85 ? 5.906 30.143 5.412 1.00 38.31 85 ARG A O 1
ATOM 630 N N . GLY A 1 86 ? 7.685 29.462 6.614 1.00 33.50 86 GLY A N 1
ATOM 631 C CA . GLY A 1 86 ? 7.818 28.179 5.947 1.00 33.50 86 GLY A CA 1
ATOM 632 C C . GLY A 1 86 ? 6.608 27.370 6.392 1.00 33.50 86 GLY A C 1
ATOM 633 O O . GLY A 1 86 ? 6.428 27.146 7.588 1.00 33.50 86 GLY A O 1
ATOM 634 N N . VAL A 1 87 ? 5.715 27.059 5.460 1.00 37.25 87 VAL A N 1
ATOM 635 C CA . VAL A 1 87 ? 4.676 26.070 5.709 1.00 37.25 87 VAL A CA 1
ATOM 636 C C . VAL A 1 87 ? 5.430 24.752 5.813 1.00 37.25 87 VAL A C 1
ATOM 638 O O . VAL A 1 87 ? 5.677 24.089 4.812 1.00 37.25 87 VAL A O 1
ATOM 641 N N . SER A 1 88 ? 5.850 24.388 7.025 1.00 38.38 88 SER A N 1
ATOM 642 C CA . SER A 1 88 ? 5.830 22.976 7.360 1.00 38.38 88 SER A CA 1
ATOM 643 C C . SER A 1 88 ? 4.376 22.573 7.155 1.00 38.38 88 SER A C 1
ATOM 645 O O . SER A 1 88 ? 3.471 23.168 7.747 1.00 38.38 88 SER A O 1
ATOM 647 N N . VAL A 1 89 ? 4.118 21.656 6.226 1.00 44.50 89 VAL A N 1
ATOM 648 C CA . VAL A 1 89 ? 2.801 21.030 6.136 1.00 44.50 89 VAL A CA 1
ATOM 649 C C . VAL A 1 89 ? 2.679 20.196 7.408 1.00 44.50 89 VAL A C 1
ATOM 651 O O . VAL A 1 89 ? 3.060 19.033 7.449 1.00 44.50 89 VAL A O 1
ATOM 654 N N . GLY A 1 90 ? 2.281 20.846 8.502 1.00 53.34 90 GLY A N 1
ATOM 655 C CA . GLY A 1 90 ? 1.966 20.177 9.749 1.00 53.34 90 GLY A CA 1
ATOM 656 C C . GLY A 1 90 ? 0.828 19.214 9.463 1.00 53.34 90 GLY A C 1
ATOM 657 O O . GLY A 1 90 ? -0.161 19.599 8.835 1.00 53.34 90 GLY A O 1
ATOM 658 N N . ARG A 1 91 ? 0.992 17.960 9.880 1.00 73.12 91 ARG A N 1
ATOM 659 C CA . ARG A 1 91 ? -0.049 16.941 9.770 1.00 73.12 91 ARG A CA 1
ATOM 660 C C . ARG A 1 91 ? -1.357 17.499 10.337 1.00 73.12 91 ARG A C 1
ATOM 662 O O . ARG A 1 91 ? -1.363 18.059 11.435 1.00 73.12 91 ARG A O 1
ATOM 669 N N . SER A 1 92 ? -2.448 17.403 9.575 1.00 91.69 92 SER A N 1
ATOM 670 C CA . SER A 1 92 ? -3.729 17.934 10.043 1.00 91.69 92 SER A CA 1
ATOM 671 C C . SER A 1 92 ? -4.226 17.117 11.238 1.00 91.69 92 SER A C 1
ATOM 673 O O . SER A 1 92 ? -3.981 15.915 11.314 1.00 91.69 92 SER A O 1
ATOM 675 N N . ALA A 1 93 ? -4.962 17.741 12.162 1.00 90.62 93 ALA A N 1
ATOM 676 C CA . ALA A 1 93 ? -5.531 17.031 13.312 1.00 90.62 93 ALA A CA 1
ATOM 677 C C . ALA A 1 93 ? -6.422 15.846 12.886 1.00 90.62 93 ALA A C 1
ATOM 679 O O . ALA A 1 93 ? -6.481 14.833 13.577 1.00 90.62 93 ALA A O 1
ATOM 680 N N . ARG A 1 94 ? -7.074 15.958 11.721 1.00 90.25 94 ARG A N 1
ATOM 681 C CA . ARG A 1 94 ? -7.862 14.886 11.105 1.00 90.25 94 ARG A CA 1
ATOM 682 C C . ARG A 1 94 ? -6.986 13.716 10.666 1.00 90.25 94 ARG A C 1
ATOM 684 O O . ARG A 1 94 ? -7.330 12.573 10.944 1.00 90.25 94 ARG A O 1
ATOM 691 N N . ASP A 1 95 ? -5.870 13.991 9.996 1.00 89.12 95 ASP A N 1
ATOM 692 C CA . ASP A 1 95 ? -4.962 12.935 9.534 1.00 89.12 95 ASP A CA 1
ATOM 693 C C . ASP A 1 95 ? -4.275 12.264 10.734 1.00 89.12 95 ASP A C 1
ATOM 695 O O . ASP A 1 95 ? -4.181 11.044 10.778 1.00 89.12 95 ASP A O 1
ATOM 699 N N . THR A 1 96 ? -3.922 13.031 11.774 1.00 91.94 96 THR A N 1
ATOM 700 C CA . THR A 1 96 ? -3.430 12.482 13.049 1.00 91.94 96 THR A CA 1
ATOM 701 C C . THR A 1 96 ? -4.438 11.525 13.689 1.00 91.94 96 THR A C 1
ATOM 703 O O . THR A 1 96 ? -4.057 10.421 14.070 1.00 91.94 96 THR A O 1
ATOM 706 N N . ALA A 1 97 ? -5.715 11.916 13.779 1.00 94.00 97 ALA A N 1
ATOM 707 C CA . ALA A 1 97 ? -6.768 11.066 14.339 1.00 94.00 97 ALA A CA 1
ATOM 708 C C . ALA A 1 97 ? -6.984 9.789 13.513 1.00 94.00 97 ALA A C 1
ATOM 710 O O . ALA A 1 97 ? -7.104 8.700 14.069 1.00 94.00 97 ALA A O 1
ATOM 711 N N . TYR A 1 98 ? -7.007 9.923 12.184 1.00 92.19 98 TYR A N 1
ATOM 712 C CA . TYR A 1 98 ? -7.158 8.797 11.265 1.00 92.19 98 TYR A CA 1
ATOM 713 C C . TYR A 1 98 ? -6.011 7.797 11.404 1.00 92.19 98 TYR A C 1
ATOM 715 O O . TYR A 1 98 ? -6.262 6.612 11.585 1.00 92.19 98 TYR A O 1
ATOM 723 N N . GLU A 1 99 ? -4.765 8.265 11.381 1.00 89.38 99 GLU A N 1
ATOM 724 C CA . GLU A 1 99 ? -3.598 7.390 11.486 1.00 89.38 99 GLU A CA 1
ATOM 725 C C . GLU A 1 99 ? -3.452 6.756 12.869 1.00 89.38 99 GLU A C 1
ATOM 727 O O . GLU A 1 99 ? -2.917 5.657 12.984 1.00 89.38 99 GLU A O 1
ATOM 732 N N . HIS A 1 100 ? -3.892 7.438 13.929 1.00 92.06 100 HIS A N 1
ATOM 733 C CA . HIS A 1 100 ? -3.955 6.847 15.264 1.00 92.06 100 HIS A CA 1
ATOM 734 C C . HIS A 1 100 ? -4.948 5.680 15.294 1.00 92.06 100 HIS A C 1
ATOM 736 O O . HIS A 1 100 ? -4.578 4.581 15.690 1.00 92.06 100 HIS A O 1
ATOM 742 N N . LEU A 1 101 ? -6.168 5.883 14.788 1.00 92.19 101 LEU A N 1
ATOM 743 C CA . LEU A 1 101 ? -7.178 4.826 14.722 1.00 92.19 101 LEU A CA 1
ATOM 744 C C . LEU A 1 101 ? -6.776 3.670 13.804 1.00 92.19 101 LEU A C 1
ATOM 746 O O . LEU A 1 101 ? -6.957 2.514 14.163 1.00 92.19 101 LEU A O 1
ATOM 750 N N . GLN A 1 102 ? -6.231 3.969 12.627 1.00 88.94 102 GLN A N 1
ATOM 751 C CA . GLN A 1 102 ? -5.811 2.957 11.660 1.00 88.94 102 GLN A CA 1
ATOM 752 C C . GLN A 1 102 ? -4.703 2.067 12.234 1.00 88.94 102 GLN A C 1
ATOM 754 O O . GLN A 1 102 ? -4.776 0.850 12.081 1.00 88.94 102 GLN A O 1
ATOM 759 N N . ARG A 1 103 ? -3.719 2.662 12.928 1.00 87.19 103 ARG A N 1
ATOM 760 C CA . ARG A 1 103 ? -2.674 1.912 13.638 1.00 87.19 103 ARG A CA 1
ATOM 761 C C . ARG A 1 103 ? -3.238 1.129 14.814 1.00 87.19 103 ARG A C 1
ATOM 763 O O . ARG A 1 103 ? -2.999 -0.061 14.877 1.00 87.19 103 ARG A O 1
ATOM 770 N N . GLY A 1 104 ? -4.063 1.739 15.665 1.00 89.31 104 GLY A N 1
ATOM 771 C CA . GLY A 1 104 ? -4.662 1.029 16.799 1.00 89.31 104 GLY A CA 1
ATOM 772 C C . GLY A 1 104 ? -5.541 -0.158 16.381 1.00 89.31 104 GLY A C 1
ATOM 773 O O . GLY A 1 104 ? -5.566 -1.173 17.066 1.00 89.31 104 GLY A O 1
ATOM 774 N N . ILE A 1 105 ? -6.233 -0.081 15.237 1.00 88.06 105 ILE A N 1
ATOM 775 C CA . ILE A 1 105 ? -6.966 -1.233 14.681 1.00 88.06 105 ILE A CA 1
ATOM 776 C C . ILE A 1 105 ? -5.991 -2.299 14.161 1.00 88.06 105 ILE A C 1
ATOM 778 O O . ILE A 1 105 ? -6.229 -3.480 14.388 1.00 88.06 105 ILE A O 1
ATOM 782 N N . ALA A 1 106 ? -4.925 -1.900 13.458 1.00 82.88 106 ALA A N 1
ATOM 783 C CA . ALA A 1 106 ? -3.933 -2.834 12.918 1.00 82.88 106 ALA A CA 1
ATOM 784 C C . ALA A 1 106 ? -3.190 -3.571 14.041 1.00 82.88 106 ALA A C 1
ATOM 786 O O . ALA A 1 106 ? -3.166 -4.791 14.045 1.00 82.88 106 ALA A O 1
ATOM 787 N N . ASP A 1 107 ? -2.705 -2.830 15.037 1.00 82.75 107 ASP A N 1
ATOM 788 C CA . ASP A 1 107 ? -1.913 -3.328 16.167 1.00 82.75 107 ASP A CA 1
ATOM 789 C C . ASP A 1 107 ? -2.768 -4.082 17.217 1.00 82.75 107 ASP A C 1
ATOM 791 O O . ASP A 1 107 ? -2.254 -4.537 18.240 1.00 82.75 107 ASP A O 1
ATOM 795 N N . GLY A 1 108 ? -4.088 -4.179 17.010 1.00 84.00 108 GLY A N 1
ATOM 796 C CA . GLY A 1 108 ? -5.018 -4.877 17.903 1.00 84.00 108 GLY A CA 1
ATOM 797 C C . GLY A 1 108 ? -5.431 -4.114 19.171 1.00 84.00 108 GLY A C 1
ATOM 798 O O . GLY A 1 108 ? -6.167 -4.667 19.988 1.00 84.00 108 GLY A O 1
ATOM 799 N N . GLU A 1 109 ? -5.028 -2.847 19.336 1.00 89.69 109 GLU A N 1
ATOM 800 C CA . GLU A 1 109 ? -5.502 -1.956 20.415 1.00 89.69 109 GLU A CA 1
ATOM 801 C C . GLU A 1 109 ? -7.031 -1.776 20.362 1.00 89.69 109 GLU A C 1
ATOM 803 O O . GLU A 1 109 ? -7.703 -1.736 21.395 1.00 89.69 109 GLU A O 1
ATOM 808 N N . TYR A 1 110 ? -7.587 -1.729 19.147 1.00 91.31 110 TYR A N 1
ATOM 809 C CA . TYR A 1 110 ? -9.024 -1.709 18.883 1.00 91.31 110 TYR A CA 1
ATOM 810 C C . TYR A 1 110 ? -9.449 -3.008 18.181 1.00 91.31 110 TYR A C 1
ATOM 812 O O . TYR A 1 110 ? -9.551 -3.037 16.951 1.00 91.31 110 TYR A O 1
ATOM 820 N N . PRO A 1 111 ? -9.704 -4.099 18.928 1.00 88.44 111 PRO A N 1
ATOM 821 C CA . PRO A 1 111 ? -9.997 -5.396 18.332 1.00 88.44 111 PRO A CA 1
ATOM 822 C C . PRO A 1 111 ? -11.350 -5.405 17.614 1.00 88.44 111 PRO A C 1
ATOM 824 O O . PRO A 1 111 ? -12.237 -4.590 17.892 1.00 88.44 111 PRO A O 1
ATOM 827 N N . ALA A 1 112 ? -11.539 -6.369 16.712 1.00 88.75 112 ALA A N 1
ATOM 828 C CA . ALA A 1 112 ? -12.812 -6.592 16.034 1.00 88.75 112 ALA A CA 1
ATOM 829 C C . ALA A 1 112 ? -13.979 -6.698 17.035 1.00 88.75 112 A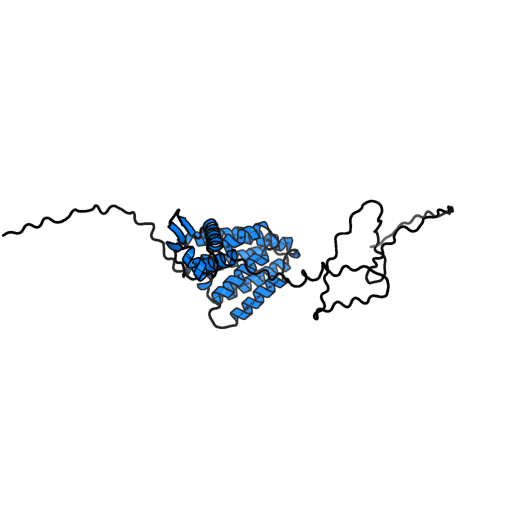LA A C 1
ATOM 831 O O . ALA A 1 112 ? -13.881 -7.364 18.064 1.00 88.75 112 ALA A O 1
ATOM 832 N N . GLY A 1 113 ? -15.091 -6.022 16.741 1.00 90.25 113 GLY A N 1
ATOM 833 C CA . GLY A 1 113 ? -16.260 -5.960 17.621 1.00 90.25 113 GLY A CA 1
ATOM 834 C C . GLY A 1 113 ? -16.150 -4.963 18.783 1.00 90.25 113 GLY A C 1
ATOM 835 O O . GLY A 1 113 ? -17.151 -4.724 19.461 1.00 90.25 113 GLY A O 1
ATOM 836 N N . SER A 1 114 ? -14.986 -4.339 19.007 1.00 92.50 114 SER A N 1
ATOM 837 C CA . SER A 1 114 ? -14.837 -3.293 20.025 1.00 92.50 114 SER A CA 1
ATOM 838 C C . SER A 1 114 ? -15.502 -1.980 19.612 1.00 92.50 114 SER A C 1
ATOM 840 O O . SER A 1 114 ? -15.613 -1.642 18.430 1.00 92.50 114 SER A O 1
ATOM 842 N N . TRP A 1 115 ? -15.956 -1.229 20.614 1.00 93.81 115 TRP A N 1
ATOM 843 C CA . TRP A 1 115 ? -16.585 0.073 20.427 1.00 93.81 115 TRP A CA 1
ATOM 844 C C . TRP A 1 115 ? -15.557 1.201 20.493 1.00 93.81 115 TRP A C 1
ATOM 846 O O . TRP A 1 115 ? -14.824 1.336 21.468 1.00 93.81 115 TRP A O 1
ATOM 856 N N . LEU A 1 116 ? -15.583 2.066 19.486 1.00 93.38 116 LEU A N 1
ATOM 857 C CA . LEU A 1 116 ? -14.795 3.284 19.375 1.00 93.38 116 LEU A CA 1
ATOM 858 C C . LEU A 1 116 ? -15.569 4.467 19.965 1.00 93.38 116 LEU A C 1
ATOM 860 O O . LEU A 1 116 ? -16.603 4.893 19.432 1.00 93.38 116 LEU A O 1
ATOM 864 N N . ARG A 1 117 ? -15.051 5.019 21.063 1.00 91.38 117 ARG A N 1
ATOM 865 C CA . ARG A 1 117 ? -15.607 6.196 21.741 1.00 91.38 117 ARG A CA 1
ATOM 866 C C . ARG A 1 117 ? -14.834 7.449 21.346 1.00 91.38 117 ARG A C 1
ATOM 868 O O . ARG A 1 117 ? -13.643 7.556 21.612 1.00 91.38 117 ARG A O 1
ATOM 875 N N . GLU A 1 118 ? -15.526 8.417 20.737 1.00 92.62 118 GLU A N 1
ATOM 876 C CA . GLU A 1 118 ? -14.912 9.653 20.213 1.00 92.62 118 GLU A CA 1
ATOM 877 C C . GLU A 1 118 ? -14.060 10.400 21.251 1.00 92.62 118 GLU A C 1
ATOM 879 O O . GLU A 1 118 ? -13.065 11.023 20.895 1.00 92.62 118 GLU A O 1
ATOM 884 N N . GLU A 1 119 ? -14.490 10.388 22.513 1.00 91.94 119 GLU A N 1
ATOM 885 C CA . GLU A 1 119 ? -13.835 11.100 23.611 1.00 91.94 119 GLU A CA 1
ATOM 886 C C . GLU A 1 119 ? -12.512 10.443 24.010 1.00 91.94 119 GLU A C 1
ATOM 888 O O . GLU A 1 119 ? -11.491 11.127 24.055 1.00 91.94 119 GLU A O 1
ATOM 893 N N . ASP A 1 120 ? -12.511 9.122 24.185 1.00 91.94 120 ASP A N 1
ATOM 894 C CA . ASP A 1 120 ? -11.317 8.350 24.541 1.00 91.94 120 ASP A CA 1
ATOM 895 C C . ASP A 1 120 ? -10.244 8.484 23.448 1.00 91.94 120 ASP A C 1
ATOM 897 O O . ASP A 1 120 ? -9.080 8.773 23.726 1.00 91.94 120 ASP A O 1
ATOM 901 N N . ILE A 1 121 ? -10.664 8.392 22.183 1.00 94.00 121 ILE A N 1
ATOM 902 C CA . ILE A 1 121 ? -9.776 8.539 21.023 1.00 94.00 121 ILE A CA 1
ATOM 903 C C . ILE A 1 121 ? -9.237 9.970 20.913 1.00 94.00 121 ILE A C 1
ATOM 905 O O . ILE A 1 121 ? -8.076 10.166 20.566 1.00 94.00 121 ILE A O 1
ATOM 909 N N . ALA A 1 122 ? -10.056 10.988 21.194 1.00 94.62 122 ALA A N 1
ATOM 910 C CA . ALA A 1 122 ? -9.616 12.383 21.149 1.00 94.62 122 ALA A CA 1
ATOM 911 C C . ALA A 1 122 ? -8.494 12.644 22.163 1.00 94.62 122 ALA A C 1
ATOM 913 O O . ALA A 1 122 ? -7.494 13.282 21.825 1.00 94.62 122 ALA A O 1
ATOM 914 N N . VAL A 1 123 ? -8.630 12.093 23.374 1.00 95.12 123 VAL A N 1
ATOM 915 C CA . VAL A 1 123 ? -7.599 12.156 24.416 1.00 95.12 123 VAL A CA 1
ATOM 916 C C . VAL A 1 123 ? -6.341 11.404 23.980 1.00 95.12 123 VAL A C 1
ATOM 918 O O . VAL A 1 123 ? -5.257 11.986 24.012 1.00 95.12 123 VAL A O 1
ATOM 921 N N . ALA A 1 124 ? -6.476 10.158 23.516 1.00 92.56 124 ALA A N 1
ATOM 922 C CA . ALA A 1 124 ? -5.344 9.322 23.111 1.00 92.56 124 ALA A CA 1
ATOM 923 C C . ALA A 1 124 ? -4.560 9.906 21.920 1.00 92.56 124 ALA A C 1
ATOM 925 O O . ALA A 1 124 ? -3.329 9.906 21.915 1.00 92.56 124 ALA A O 1
ATOM 926 N N . ALA A 1 125 ? -5.261 10.470 20.933 1.00 91.81 125 ALA A N 1
ATOM 927 C CA . ALA A 1 125 ? -4.655 11.085 19.754 1.00 91.81 125 ALA A CA 1
ATOM 928 C C . ALA A 1 125 ? -4.209 12.546 19.972 1.00 91.81 125 ALA A C 1
ATOM 930 O O . ALA A 1 125 ? -3.597 13.132 19.076 1.00 91.81 125 ALA A O 1
ATOM 931 N N . GLY A 1 126 ? -4.511 13.154 21.127 1.00 93.81 126 GLY A N 1
ATOM 932 C CA . GLY A 1 126 ? -4.142 14.538 21.442 1.00 93.81 126 GLY A CA 1
ATOM 933 C C . GLY A 1 126 ? -4.841 15.585 20.564 1.00 93.81 126 GLY A C 1
ATOM 934 O O . GLY A 1 126 ? -4.251 16.613 20.225 1.00 93.81 126 GLY A O 1
ATOM 935 N N . VAL A 1 127 ? -6.087 15.327 20.161 1.00 95.25 127 VAL A N 1
ATOM 936 C CA . VAL A 1 127 ? -6.882 16.186 19.264 1.00 95.25 127 VAL A CA 1
ATOM 937 C C . VAL A 1 127 ? -8.281 16.443 19.835 1.00 95.25 127 VAL A C 1
ATOM 939 O O . VAL A 1 127 ? -8.667 15.889 20.857 1.00 95.25 127 VAL A O 1
ATOM 942 N N . SER A 1 128 ? -9.076 17.306 19.195 1.00 95.38 128 SER A N 1
ATOM 943 C CA . SER A 1 128 ? -10.482 17.498 19.580 1.00 95.38 128 SER A CA 1
ATOM 944 C C . SER A 1 128 ? -11.389 16.391 19.020 1.00 95.38 128 SER A C 1
ATOM 946 O O . SER A 1 128 ? -10.988 15.583 18.188 1.00 95.38 128 SER A O 1
ATOM 948 N N . ARG A 1 129 ? -12.659 16.359 19.436 1.00 93.88 129 ARG A N 1
ATOM 949 C CA . ARG A 1 129 ? -13.625 15.333 18.993 1.00 93.88 129 ARG A CA 1
ATOM 950 C C . ARG A 1 129 ? -14.018 15.432 17.515 1.00 93.88 129 ARG A C 1
ATOM 952 O O . ARG A 1 129 ? -14.337 14.422 16.896 1.00 93.88 129 ARG A O 1
ATOM 959 N N . THR A 1 130 ? -14.011 16.633 16.939 1.00 94.75 130 THR A N 1
ATOM 960 C CA . THR A 1 130 ? -14.376 16.855 15.529 1.00 94.75 130 THR A CA 1
ATOM 961 C C . THR A 1 130 ? -13.494 16.066 14.549 1.00 94.75 130 THR A C 1
ATOM 963 O O . THR A 1 130 ? -14.055 15.291 13.774 1.00 94.75 130 THR A O 1
ATOM 966 N N . PRO A 1 131 ? -12.147 16.167 14.583 1.00 94.44 131 PRO A N 1
ATOM 967 C CA . PRO A 1 131 ? -11.285 15.378 13.701 1.00 94.44 131 PRO A CA 1
ATOM 968 C C . PRO A 1 131 ? -11.403 13.867 13.937 1.00 94.44 131 PRO A C 1
ATOM 970 O O . PRO A 1 131 ? -11.279 13.103 12.986 1.00 94.44 131 PRO A O 1
ATOM 973 N N . VAL A 1 132 ? -11.705 13.426 15.164 1.00 95.62 132 VAL A N 1
ATOM 974 C CA . VAL A 1 132 ? -11.978 12.007 15.454 1.00 95.62 132 VAL A CA 1
ATOM 975 C C . VAL A 1 132 ? -13.247 11.533 14.754 1.00 95.62 132 VAL A C 1
ATOM 977 O O . VAL A 1 132 ? -13.240 10.487 14.111 1.00 95.62 132 VAL A O 1
ATOM 980 N N . ARG A 1 133 ? -14.333 12.310 14.816 1.00 93.06 133 ARG A N 1
ATOM 981 C CA . ARG A 1 133 ? -15.576 11.973 14.112 1.00 93.06 133 ARG A CA 1
ATOM 982 C C . ARG A 1 133 ? -15.361 11.886 12.601 1.00 93.06 133 ARG A C 1
ATOM 984 O O . ARG A 1 133 ? -15.870 10.967 11.968 1.00 93.06 133 ARG A O 1
ATOM 991 N N . GLU A 1 134 ? -14.601 12.816 12.027 1.00 94.00 134 GLU A N 1
ATOM 992 C CA . GLU A 1 134 ? -14.235 12.781 10.605 1.00 94.00 134 GLU A CA 1
ATOM 993 C C . GLU A 1 134 ? -13.387 11.550 10.256 1.00 94.00 134 GLU A C 1
ATOM 995 O O . GLU A 1 134 ? -13.625 10.907 9.233 1.00 94.00 134 GLU A O 1
ATOM 1000 N N . ALA A 1 135 ? -12.433 11.186 11.116 1.00 93.50 135 ALA A N 1
ATOM 1001 C CA . ALA A 1 135 ? -11.632 9.980 10.953 1.00 93.50 135 ALA A CA 1
ATOM 1002 C C . ALA A 1 135 ? -12.496 8.708 10.998 1.00 93.50 135 ALA A C 1
ATOM 1004 O O . ALA A 1 135 ? -12.380 7.869 10.109 1.00 93.50 135 ALA A O 1
ATOM 1005 N N . ILE A 1 136 ? -13.421 8.599 11.957 1.00 93.88 136 ILE A N 1
ATOM 1006 C CA . ILE A 1 136 ? -14.375 7.481 12.056 1.00 93.88 136 ILE A CA 1
ATOM 1007 C C . ILE A 1 136 ? -15.261 7.395 10.807 1.00 93.88 136 ILE A C 1
ATOM 1009 O O . ILE A 1 136 ? -15.469 6.307 10.277 1.00 93.88 136 ILE A O 1
ATOM 1013 N N . GLN A 1 137 ? -15.754 8.527 10.293 1.00 92.81 137 GLN A N 1
ATOM 1014 C CA . GLN A 1 137 ? -16.524 8.562 9.043 1.00 92.81 137 GLN A CA 1
ATOM 1015 C C . GLN A 1 137 ? -15.705 8.039 7.858 1.00 92.81 137 GLN A C 1
ATOM 1017 O O . GLN A 1 137 ? -16.203 7.244 7.062 1.00 92.81 137 GLN A O 1
ATOM 1022 N N . ARG A 1 138 ? -14.429 8.429 7.768 1.00 90.44 138 ARG A N 1
ATOM 1023 C CA . ARG A 1 138 ? -13.517 7.939 6.729 1.00 90.44 138 ARG A CA 1
ATOM 1024 C C . ARG A 1 138 ? -13.265 6.433 6.844 1.00 90.44 138 ARG A C 1
ATOM 1026 O O . ARG A 1 138 ? -13.352 5.744 5.833 1.00 90.44 138 ARG A O 1
ATOM 1033 N N . LEU A 1 139 ? -13.005 5.923 8.048 1.00 89.50 139 LEU A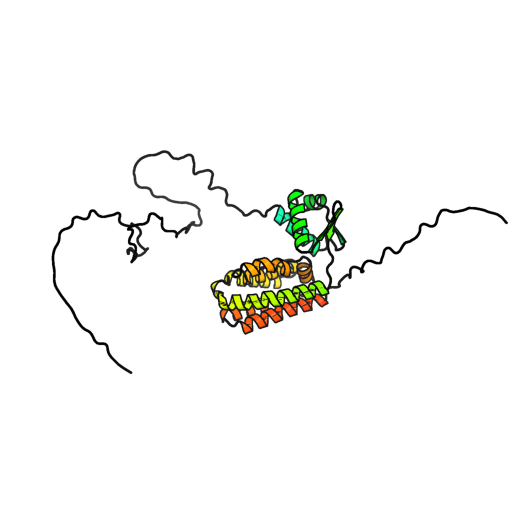 N 1
ATOM 1034 C CA . LEU A 1 139 ? -12.847 4.484 8.296 1.00 89.50 139 LEU A CA 1
ATOM 1035 C C . LEU A 1 139 ? -14.136 3.716 7.965 1.00 89.50 139 LEU A C 1
ATOM 1037 O O . LEU A 1 139 ? -14.082 2.597 7.462 1.00 89.50 139 LEU A O 1
ATOM 1041 N N . SER A 1 140 ? -15.304 4.322 8.201 1.00 91.25 140 SER A N 1
ATOM 1042 C CA . SER A 1 140 ? -16.590 3.700 7.883 1.00 91.25 140 SER A CA 1
ATOM 1043 C C . SER A 1 140 ? -16.833 3.614 6.380 1.00 91.25 140 SER A C 1
ATOM 1045 O O . SER A 1 140 ? -17.257 2.572 5.890 1.00 91.25 140 SER A O 1
ATOM 1047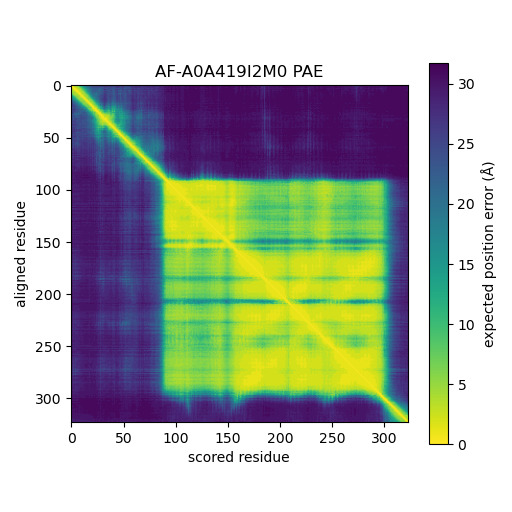 N N . ALA A 1 141 ? -16.469 4.656 5.628 1.00 87.50 141 ALA A N 1
ATOM 1048 C CA . ALA A 1 141 ? -16.505 4.635 4.166 1.00 87.50 141 ALA A CA 1
ATOM 1049 C C . ALA A 1 141 ? -15.566 3.577 3.553 1.00 87.50 141 ALA A C 1
ATOM 1051 O O . ALA A 1 141 ? -15.790 3.138 2.429 1.00 87.50 141 ALA A O 1
ATOM 1052 N N . GLN A 1 142 ? -14.534 3.163 4.289 1.00 83.00 142 GLN A N 1
ATOM 1053 C CA . GLN A 1 142 ? -13.609 2.090 3.913 1.00 83.00 142 GLN A CA 1
ATOM 1054 C C . GLN A 1 142 ? -14.058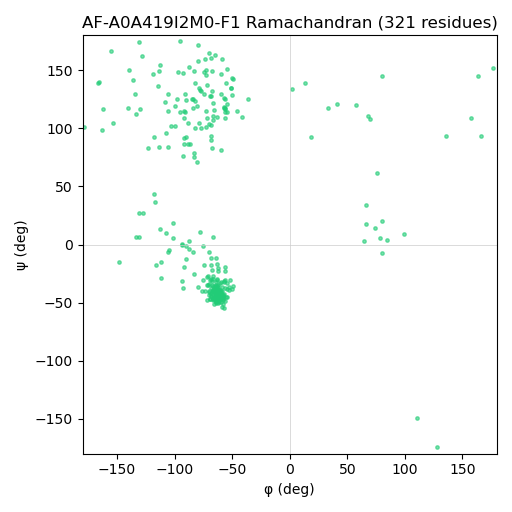 0.702 4.406 1.00 83.00 142 GLN A C 1
ATOM 1056 O O . GLN A 1 142 ? -13.367 -0.280 4.156 1.00 83.00 142 GLN A O 1
ATOM 1061 N N . GLY A 1 143 ? -15.181 0.604 5.127 1.00 85.19 143 GLY A N 1
ATOM 1062 C CA . GLY A 1 143 ? -15.672 -0.660 5.683 1.00 85.19 143 GLY A CA 1
ATOM 1063 C C . GLY A 1 143 ? -14.881 -1.178 6.888 1.00 85.19 143 GLY A C 1
ATOM 1064 O O . GLY A 1 143 ? -15.052 -2.328 7.269 1.00 85.19 143 GLY A O 1
ATOM 1065 N N . LEU A 1 144 ? -14.034 -0.352 7.511 1.00 85.62 144 LEU A N 1
ATOM 1066 C CA . LEU A 1 144 ? -13.231 -0.746 8.678 1.00 85.62 144 LEU A CA 1
ATOM 1067 C C . LEU A 1 144 ? -14.023 -0.631 9.989 1.00 85.62 144 LEU A C 1
ATOM 1069 O O . LEU A 1 144 ? -13.724 -1.302 10.975 1.00 85.62 144 LEU A O 1
ATOM 1073 N N . VAL A 1 145 ? -15.034 0.242 10.014 1.00 92.38 145 VAL A N 1
ATOM 1074 C CA . VAL A 1 145 ? -15.909 0.449 11.172 1.00 92.38 145 VAL A CA 1
ATOM 1075 C C . VAL A 1 145 ? -17.358 0.626 10.730 1.00 92.38 145 VAL A C 1
ATOM 1077 O O . VAL A 1 145 ? -17.649 1.178 9.665 1.00 92.38 145 VAL A O 1
ATOM 1080 N N . ARG A 1 146 ? -18.296 0.215 11.578 1.00 93.50 146 ARG A N 1
ATOM 1081 C CA . ARG A 1 146 ? -19.728 0.444 11.379 1.00 93.50 146 ARG A CA 1
ATOM 1082 C C . ARG A 1 146 ? -20.216 1.487 12.368 1.00 93.50 146 ARG A C 1
ATOM 1084 O O . ARG A 1 146 ? -20.088 1.305 13.575 1.00 93.50 146 ARG A O 1
ATOM 1091 N N . ILE A 1 147 ? -20.787 2.575 11.867 1.00 93.88 147 ILE A N 1
ATOM 1092 C CA . ILE A 1 147 ? -21.362 3.619 12.719 1.00 93.88 147 ILE A CA 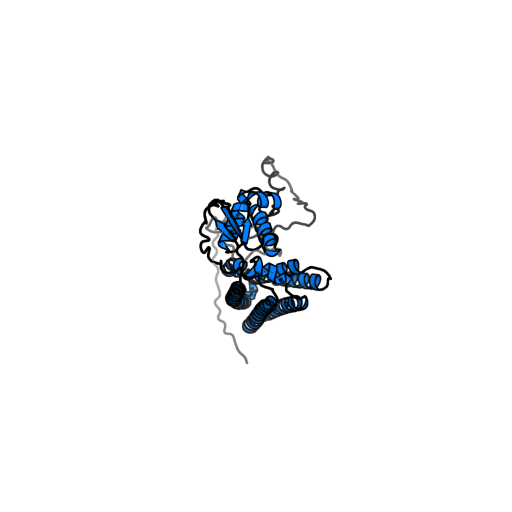1
ATOM 1093 C C . ILE A 1 147 ? -22.773 3.195 13.138 1.00 93.88 147 ILE A C 1
ATOM 1095 O O . ILE A 1 147 ? -23.633 2.954 12.291 1.00 93.88 147 ILE A O 1
ATOM 1099 N N . GLU A 1 148 ? -23.029 3.137 14.444 1.00 89.06 148 GLU A N 1
ATOM 1100 C CA . GLU A 1 148 ? -24.361 2.935 15.013 1.00 89.06 148 GLU A CA 1
ATOM 1101 C C . GLU A 1 148 ? -24.900 4.241 15.597 1.00 89.06 148 GLU A C 1
ATOM 1103 O O . GLU A 1 148 ? -24.261 4.917 16.412 1.00 89.06 148 GLU A O 1
ATOM 1108 N N . ARG A 1 149 ? -26.128 4.589 15.198 1.00 82.19 149 ARG A N 1
ATOM 1109 C CA . ARG A 1 149 ? -26.787 5.813 15.655 1.00 82.19 149 ARG A CA 1
ATOM 1110 C C . ARG A 1 149 ? -26.865 5.821 17.183 1.00 82.19 149 ARG A C 1
ATOM 1112 O O . ARG A 1 149 ? -27.382 4.882 17.777 1.00 82.19 149 ARG A O 1
ATOM 1119 N N . HIS A 1 150 ? -26.366 6.894 17.796 1.00 78.56 150 HIS A N 1
ATOM 1120 C CA . HIS A 1 150 ? -26.350 7.118 19.252 1.00 78.56 150 HIS A CA 1
ATOM 1121 C C . HIS A 1 150 ? -25.498 6.145 20.084 1.00 78.56 150 HIS A C 1
ATOM 1123 O O . HIS A 1 150 ? -25.491 6.272 21.304 1.00 78.56 150 HIS A O 1
ATOM 1129 N N . ARG A 1 151 ? -24.771 5.204 19.466 1.00 77.38 151 ARG A N 1
ATOM 1130 C CA . ARG A 1 151 ? -23.947 4.210 20.186 1.00 77.38 151 ARG A CA 1
ATOM 1131 C C . ARG A 1 151 ? -22.449 4.327 19.901 1.00 77.38 151 ARG A C 1
ATOM 1133 O O . ARG A 1 151 ? -21.652 3.849 20.698 1.00 77.38 151 ARG A O 1
ATOM 1140 N N . GLY A 1 152 ? -22.069 5.012 18.821 1.00 84.56 152 GLY A N 1
ATOM 1141 C CA . GLY A 1 152 ? -20.673 5.225 18.427 1.00 84.56 152 GLY A CA 1
ATOM 1142 C C . GLY A 1 152 ? -20.329 4.453 17.158 1.00 84.56 152 GLY A C 1
ATOM 1143 O O . GLY A 1 152 ? -21.191 4.257 16.302 1.00 84.56 152 GLY A O 1
ATOM 1144 N N . ALA A 1 153 ? -19.078 4.022 17.025 1.00 94.31 153 ALA A N 1
ATOM 1145 C CA . ALA A 1 153 ? -18.653 3.140 15.942 1.00 94.31 153 ALA A CA 1
ATOM 1146 C C . ALA A 1 153 ? -18.129 1.820 16.506 1.00 94.31 153 ALA A C 1
ATOM 1148 O O . ALA A 1 153 ? -17.547 1.808 17.584 1.00 94.31 153 ALA A O 1
ATOM 1149 N N . VAL A 1 154 ? -18.338 0.723 15.789 1.00 94.62 154 VAL A N 1
ATOM 1150 C CA . VAL A 1 154 ? -17.801 -0.597 16.138 1.00 94.62 154 VAL A CA 1
ATOM 1151 C C . VAL A 1 154 ? -16.791 -1.031 15.082 1.00 94.62 154 VAL A C 1
ATOM 1153 O O . VAL A 1 154 ? -17.039 -0.843 13.889 1.00 94.62 154 VAL A O 1
ATOM 1156 N N . VAL A 1 155 ? -15.655 -1.582 15.506 1.00 92.50 155 VAL A N 1
ATOM 1157 C CA . VAL A 1 155 ? -14.628 -2.111 14.597 1.00 92.50 155 VAL A CA 1
ATOM 1158 C C . VAL A 1 155 ? -15.165 -3.352 13.892 1.00 92.50 155 VAL A C 1
ATOM 1160 O O . VAL A 1 155 ? -15.664 -4.276 14.538 1.00 92.50 155 VAL A O 1
ATOM 1163 N N . ILE A 1 156 ? -15.080 -3.372 12.563 1.00 89.00 156 ILE A N 1
ATOM 1164 C CA . ILE A 1 156 ? -15.488 -4.523 11.757 1.00 89.00 156 ILE A CA 1
ATOM 1165 C C . ILE A 1 156 ? -14.325 -5.518 11.721 1.00 89.00 156 ILE A C 1
ATOM 1167 O O . ILE A 1 156 ? -13.202 -5.164 11.365 1.00 89.00 156 ILE A O 1
ATOM 1171 N N . GLY A 1 157 ? -14.606 -6.760 12.119 1.00 80.50 157 GLY A N 1
ATOM 1172 C CA . GLY A 1 157 ? -13.698 -7.880 11.905 1.00 80.50 157 GLY A CA 1
ATOM 1173 C C . GLY A 1 157 ? -13.688 -8.279 10.439 1.00 80.50 157 GLY A C 1
ATOM 1174 O O . GLY A 1 157 ? -14.704 -8.186 9.756 1.00 80.50 157 GLY A O 1
ATOM 1175 N N . TRP A 1 158 ? -12.536 -8.718 9.970 1.00 77.62 158 TRP A N 1
ATOM 1176 C CA . TRP A 1 158 ? -12.354 -9.141 8.592 1.00 77.62 158 TRP A CA 1
ATOM 1177 C C . TRP A 1 158 ? -12.518 -10.664 8.496 1.00 77.62 158 TRP A C 1
ATOM 1179 O O . TRP A 1 158 ? -12.647 -11.357 9.510 1.00 77.62 158 TRP A O 1
ATOM 1189 N N . THR A 1 159 ? -12.483 -11.206 7.288 1.00 79.00 159 THR A N 1
ATOM 1190 C CA . THR A 1 159 ? -12.395 -12.648 7.053 1.00 79.00 159 THR A CA 1
ATOM 1191 C C . THR A 1 159 ? -11.248 -12.970 6.100 1.00 79.00 159 THR A C 1
ATOM 1193 O O . THR A 1 159 ? -10.801 -12.121 5.326 1.00 79.00 159 THR A O 1
ATOM 1196 N N . ALA A 1 160 ? -10.818 -14.234 6.073 1.00 79.62 160 ALA A N 1
ATOM 1197 C CA . ALA A 1 160 ? -9.893 -14.713 5.046 1.00 79.62 160 ALA A CA 1
ATOM 1198 C C . ALA A 1 160 ? -10.421 -14.448 3.618 1.00 79.62 160 ALA A C 1
ATOM 1200 O O . ALA A 1 160 ? -9.642 -14.134 2.721 1.00 79.62 160 ALA A O 1
ATOM 1201 N N . SER A 1 161 ? -11.746 -14.488 3.420 1.00 83.12 161 SER A N 1
ATOM 1202 C CA . SER A 1 161 ? -12.361 -14.158 2.130 1.00 83.12 161 SER A CA 1
ATOM 1203 C C . SER A 1 161 ? -12.196 -12.684 1.762 1.00 83.12 161 SER A C 1
ATOM 1205 O O . SER A 1 161 ? -12.028 -12.379 0.585 1.00 83.12 161 SER A O 1
ATOM 1207 N N . ASP A 1 162 ? -12.239 -11.762 2.725 1.00 83.12 162 ASP A N 1
ATOM 1208 C CA . ASP A 1 162 ? -12.042 -10.335 2.444 1.00 83.12 162 ASP A CA 1
ATOM 1209 C C . ASP A 1 162 ? -10.605 -10.046 2.005 1.00 83.12 162 ASP A C 1
ATOM 1211 O O . ASP A 1 162 ? -10.365 -9.222 1.121 1.00 83.12 162 ASP A O 1
ATOM 1215 N N . LEU A 1 163 ? -9.650 -10.778 2.578 1.00 80.62 163 LEU A N 1
ATOM 1216 C CA . LEU A 1 163 ? -8.250 -10.725 2.181 1.00 80.62 163 LEU A CA 1
ATOM 1217 C C . LEU A 1 163 ? -8.047 -11.260 0.762 1.00 80.62 163 LEU A C 1
ATOM 1219 O O . LEU A 1 163 ? -7.370 -10.641 -0.055 1.00 80.62 163 LEU A O 1
ATOM 1223 N N . ASP A 1 164 ? -8.671 -12.387 0.440 1.00 85.75 164 ASP A N 1
ATOM 1224 C CA . ASP A 1 164 ? -8.657 -12.919 -0.919 1.00 85.75 164 ASP A CA 1
ATOM 1225 C C . ASP A 1 164 ? -9.230 -11.906 -1.921 1.00 85.75 164 ASP A C 1
ATOM 1227 O O . ASP A 1 164 ? -8.583 -11.594 -2.925 1.00 85.75 164 ASP A O 1
ATOM 1231 N N . ASN A 1 165 ? -10.377 -11.307 -1.590 1.00 88.81 165 ASN A N 1
ATOM 1232 C CA . ASN A 1 165 ? -11.025 -10.288 -2.412 1.00 88.81 165 ASN A CA 1
ATOM 1233 C C . ASN A 1 165 ? -10.138 -9.047 -2.608 1.00 88.81 165 ASN A C 1
ATOM 1235 O O . ASN A 1 165 ? -10.069 -8.512 -3.719 1.00 88.81 165 ASN A O 1
ATOM 1239 N N . ILE A 1 166 ? -9.428 -8.586 -1.565 1.00 89.56 166 ILE A N 1
ATOM 1240 C CA . ILE A 1 166 ? -8.536 -7.426 -1.704 1.00 89.56 166 ILE A CA 1
ATOM 1241 C C . ILE A 1 166 ? -7.354 -7.747 -2.619 1.00 89.56 166 ILE A C 1
ATOM 1243 O O . ILE A 1 166 ? -6.986 -6.914 -3.446 1.00 89.56 166 ILE A O 1
ATOM 1247 N N . TYR A 1 167 ? -6.779 -8.950 -2.529 1.00 91.00 167 TYR A N 1
ATOM 1248 C CA . TYR A 1 167 ? -5.670 -9.351 -3.396 1.00 91.00 167 TYR A CA 1
ATOM 1249 C C . TYR A 1 167 ? -6.104 -9.560 -4.846 1.00 91.00 167 TYR A C 1
ATOM 1251 O O . TYR A 1 167 ? -5.340 -9.222 -5.751 1.00 91.00 167 TYR A O 1
ATOM 1259 N N . ASP A 1 168 ? -7.320 -10.049 -5.087 1.00 93.69 168 ASP A N 1
ATOM 1260 C CA . ASP A 1 168 ? -7.884 -10.128 -6.436 1.00 93.69 168 ASP A CA 1
ATOM 1261 C C . ASP A 1 168 ? -8.064 -8.728 -7.042 1.00 93.69 168 ASP A C 1
ATOM 1263 O O . ASP A 1 168 ? -7.673 -8.484 -8.188 1.00 93.69 168 ASP A O 1
ATOM 1267 N N . LEU A 1 169 ? -8.555 -7.766 -6.253 1.00 94.25 169 LEU A N 1
ATOM 1268 C CA . LEU A 1 169 ? -8.663 -6.374 -6.688 1.00 94.25 169 LEU A CA 1
ATOM 1269 C C . LEU A 1 169 ? -7.285 -5.751 -6.959 1.00 94.25 169 LEU A C 1
ATOM 1271 O O . LEU A 1 169 ? -7.097 -5.098 -7.988 1.00 94.25 169 LEU A O 1
ATOM 1275 N N . ARG A 1 170 ? -6.304 -5.988 -6.081 1.00 95.25 170 ARG A N 1
ATOM 1276 C CA . ARG A 1 170 ? -4.917 -5.545 -6.283 1.00 95.25 170 ARG A CA 1
ATOM 1277 C C . ARG A 1 170 ? -4.322 -6.130 -7.555 1.00 95.25 170 ARG A C 1
ATOM 1279 O O . ARG A 1 170 ? -3.743 -5.386 -8.336 1.00 95.25 170 ARG A O 1
ATOM 1286 N N . LEU A 1 171 ? -4.509 -7.425 -7.814 1.00 96.81 171 LEU A N 1
ATOM 1287 C CA . LEU A 1 171 ? -4.040 -8.066 -9.044 1.00 96.81 171 LEU A CA 1
ATOM 1288 C C . LEU A 1 171 ? -4.581 -7.355 -10.286 1.00 96.81 171 LEU A C 1
ATOM 1290 O O . LEU A 1 171 ? -3.809 -7.080 -11.198 1.00 96.81 171 LEU A O 1
ATOM 1294 N N . VAL A 1 172 ? -5.870 -7.011 -10.314 1.00 96.56 172 VAL A N 1
ATOM 1295 C CA . VAL A 1 172 ? -6.466 -6.276 -11.440 1.00 96.56 172 VAL A CA 1
ATOM 1296 C C . VAL A 1 172 ? -5.884 -4.864 -11.554 1.00 96.56 172 VAL A C 1
ATOM 1298 O O . VAL A 1 172 ? -5.430 -4.470 -12.629 1.00 96.56 172 VAL A O 1
ATOM 1301 N N . LEU A 1 173 ? -5.882 -4.104 -10.457 1.00 96.81 173 LEU A N 1
ATOM 1302 C CA . LEU A 1 173 ? -5.496 -2.692 -10.452 1.00 96.81 173 LEU A CA 1
ATOM 1303 C C . LEU A 1 173 ? -4.003 -2.482 -10.715 1.00 96.81 173 LEU A C 1
ATOM 1305 O O . LEU A 1 173 ? -3.629 -1.634 -11.525 1.00 96.81 173 LEU A O 1
ATOM 1309 N N . GLU A 1 174 ? -3.153 -3.246 -10.043 1.00 97.56 174 GLU A N 1
ATOM 1310 C CA . GLU A 1 174 ? -1.703 -3.084 -10.086 1.00 97.56 174 GLU A CA 1
ATOM 1311 C C . GLU A 1 174 ? -1.099 -3.711 -11.346 1.00 97.56 174 GLU A C 1
ATOM 1313 O O . GLU A 1 174 ? -0.215 -3.106 -11.947 1.00 97.56 174 GLU A O 1
ATOM 1318 N N . CYS A 1 175 ? -1.616 -4.846 -11.843 1.00 97.62 175 CYS A N 1
ATOM 1319 C CA . CYS A 1 175 ? -1.172 -5.375 -13.142 1.00 97.62 175 CYS A CA 1
ATOM 1320 C C . CYS A 1 175 ? -1.580 -4.442 -14.293 1.00 97.62 175 CYS A C 1
ATOM 1322 O O . CYS A 1 175 ? -0.795 -4.191 -15.204 1.00 97.62 175 CYS A O 1
ATOM 1324 N N . PHE A 1 176 ? -2.783 -3.861 -14.248 1.00 96.25 176 PHE A N 1
ATOM 1325 C CA . PHE A 1 176 ? -3.159 -2.816 -15.202 1.00 96.25 176 PHE A CA 1
ATOM 1326 C C . PHE A 1 176 ? -2.253 -1.582 -15.068 1.00 96.25 176 PHE A C 1
ATOM 1328 O O . PHE A 1 176 ? -1.758 -1.044 -16.063 1.00 96.25 176 PHE A O 1
ATOM 1335 N N . GLY A 1 177 ? -2.019 -1.144 -13.829 1.00 96.56 177 GLY A N 1
ATOM 1336 C CA . GLY A 1 177 ? -1.179 -0.000 -13.507 1.00 96.56 177 GLY A CA 1
ATOM 1337 C C . GLY A 1 177 ? 0.244 -0.155 -14.021 1.00 96.56 177 GLY A C 1
ATOM 1338 O O . GLY A 1 177 ? 0.769 0.777 -14.624 1.00 96.56 177 GLY A O 1
ATOM 1339 N N . ILE A 1 178 ? 0.855 -1.327 -13.839 1.00 97.88 178 ILE A N 1
ATOM 1340 C CA . ILE A 1 178 ? 2.269 -1.526 -14.155 1.00 97.88 178 ILE A CA 1
ATOM 1341 C C . ILE A 1 178 ? 2.530 -1.529 -15.656 1.00 97.88 178 ILE A C 1
ATOM 1343 O O . ILE A 1 178 ? 3.524 -0.950 -16.097 1.00 97.88 178 ILE A O 1
ATOM 1347 N N . ARG A 1 179 ? 1.599 -2.060 -16.461 1.00 97.19 179 ARG A N 1
ATOM 1348 C CA . ARG A 1 179 ? 1.652 -1.916 -17.922 1.00 97.19 179 ARG A CA 1
ATOM 1349 C C . ARG A 1 179 ? 1.629 -0.444 -18.327 1.00 97.19 179 ARG A C 1
ATOM 1351 O O . ARG A 1 179 ? 2.499 0.007 -19.065 1.00 97.19 179 ARG A O 1
ATOM 1358 N N . GLN A 1 180 ? 0.681 0.326 -17.784 1.00 95.75 180 GLN A N 1
ATOM 1359 C CA . GLN A 1 180 ? 0.561 1.760 -18.070 1.00 95.75 180 GLN A CA 1
ATOM 1360 C C . GLN A 1 180 ? 1.797 2.551 -17.627 1.00 95.75 180 GLN A C 1
ATOM 1362 O O . GLN A 1 180 ? 2.253 3.432 -18.356 1.00 95.75 180 GLN A O 1
ATOM 1367 N N . THR A 1 181 ? 2.349 2.242 -16.454 1.00 96.56 181 THR A N 1
ATOM 1368 C CA . THR A 1 181 ? 3.589 2.849 -15.962 1.00 96.56 181 THR A CA 1
ATOM 1369 C C . THR A 1 181 ? 4.765 2.506 -16.875 1.00 96.56 181 THR A C 1
ATOM 1371 O O . THR A 1 181 ? 5.540 3.397 -17.208 1.00 96.56 181 THR A O 1
ATOM 1374 N N . THR A 1 182 ? 4.865 1.263 -17.352 1.00 97.12 182 THR A N 1
ATOM 1375 C CA . THR A 1 182 ? 5.930 0.829 -18.271 1.00 97.12 182 THR A CA 1
ATOM 1376 C C . THR A 1 182 ? 5.850 1.552 -19.616 1.00 97.12 182 THR A C 1
ATOM 1378 O O . THR A 1 182 ? 6.843 2.102 -20.095 1.00 97.12 182 THR A O 1
ATOM 1381 N N . GLU A 1 183 ? 4.649 1.650 -20.190 1.00 93.44 183 GLU A N 1
ATOM 1382 C CA . GLU A 1 183 ? 4.381 2.394 -21.429 1.00 93.44 183 GLU A CA 1
ATOM 1383 C C . GLU A 1 183 ? 4.659 3.901 -21.284 1.00 93.44 183 GLU A C 1
ATOM 1385 O O . GLU A 1 183 ? 5.035 4.571 -22.247 1.00 93.44 183 GLU A O 1
ATOM 1390 N N . ARG A 1 184 ? 4.486 4.452 -20.075 1.00 93.19 184 ARG A N 1
ATOM 1391 C CA . ARG A 1 184 ? 4.633 5.883 -19.761 1.00 93.19 184 ARG A CA 1
ATOM 1392 C C . ARG A 1 184 ? 5.766 6.153 -18.775 1.00 93.19 184 ARG A C 1
ATOM 1394 O O . ARG A 1 184 ? 5.661 7.074 -17.963 1.00 93.19 184 ARG A O 1
ATOM 1401 N N . LYS A 1 185 ? 6.867 5.403 -18.867 1.00 91.31 185 LYS A N 1
ATOM 1402 C CA . LYS A 1 185 ? 7.970 5.452 -17.890 1.00 91.31 185 LYS A CA 1
ATOM 1403 C C . LYS A 1 185 ? 8.590 6.837 -17.667 1.00 91.31 185 LYS A C 1
ATOM 1405 O O . LYS A 1 185 ? 9.173 7.076 -16.624 1.00 91.31 185 LYS A O 1
ATOM 1410 N N . ALA A 1 186 ? 8.404 7.786 -18.588 1.00 89.81 186 ALA A N 1
ATOM 1411 C CA . ALA A 1 186 ? 8.809 9.185 -18.404 1.00 89.81 186 ALA A CA 1
ATOM 1412 C C . ALA A 1 186 ? 8.089 9.912 -17.244 1.00 89.81 186 ALA A C 1
ATOM 1414 O O . ALA A 1 186 ? 8.532 10.978 -16.829 1.00 89.81 186 ALA A O 1
ATOM 1415 N N . LEU A 1 187 ? 6.968 9.373 -16.751 1.00 88.19 187 LEU A N 1
ATOM 1416 C CA . LEU A 1 187 ? 6.239 9.885 -15.584 1.00 88.19 187 LEU A CA 1
ATOM 1417 C C . LEU A 1 187 ? 6.657 9.199 -14.272 1.00 88.19 187 LEU A C 1
ATOM 1419 O O . LEU A 1 187 ? 6.090 9.511 -13.224 1.00 88.19 187 LEU A O 1
ATOM 1423 N N . LEU A 1 188 ? 7.586 8.242 -14.337 1.00 94.00 188 LEU A N 1
ATOM 1424 C CA . LEU A 1 188 ? 8.087 7.511 -13.183 1.00 94.00 188 LEU A CA 1
ATOM 1425 C C . LEU A 1 188 ? 9.109 8.358 -12.422 1.00 94.00 188 LEU A C 1
ATOM 1427 O O . LEU A 1 188 ? 10.025 8.924 -13.014 1.00 94.00 188 LEU A O 1
ATOM 1431 N N . ASP A 1 189 ? 8.974 8.387 -11.102 1.00 94.81 189 ASP A N 1
ATOM 1432 C CA . ASP A 1 189 ? 9.985 8.920 -10.193 1.00 94.81 189 ASP A CA 1
ATOM 1433 C C . ASP A 1 189 ? 10.902 7.770 -9.749 1.00 94.81 189 ASP A C 1
ATOM 1435 O O . ASP A 1 189 ? 10.727 7.181 -8.681 1.00 94.81 189 ASP A O 1
ATOM 1439 N N . GLU A 1 190 ? 11.803 7.363 -10.647 1.00 95.56 190 GLU A N 1
ATOM 1440 C CA . GLU A 1 190 ? 12.670 6.194 -10.444 1.00 95.56 190 GLU A CA 1
ATOM 1441 C C . GLU A 1 190 ? 13.620 6.382 -9.253 1.00 95.56 190 GLU A C 1
ATOM 1443 O O . GLU A 1 190 ? 13.805 5.451 -8.471 1.00 95.56 190 GLU A O 1
ATOM 1448 N N . ASP A 1 191 ? 14.145 7.594 -9.061 1.00 96.38 191 ASP A N 1
ATOM 1449 C CA . ASP A 1 191 ? 15.026 7.924 -7.937 1.00 96.38 191 ASP A CA 1
ATOM 1450 C C . ASP A 1 191 ? 14.308 7.743 -6.592 1.00 96.38 191 ASP A C 1
ATOM 1452 O O . ASP A 1 191 ? 14.868 7.157 -5.664 1.00 96.38 191 ASP A O 1
ATOM 1456 N N . ALA A 1 192 ? 13.048 8.184 -6.480 1.00 96.94 192 ALA A N 1
ATOM 1457 C CA . ALA A 1 192 ? 12.264 7.973 -5.265 1.00 96.94 192 ALA A CA 1
ATOM 1458 C C . ALA A 1 192 ? 11.987 6.486 -4.994 1.00 96.94 192 ALA A C 1
ATOM 1460 O O . ALA A 1 192 ? 12.010 6.059 -3.841 1.00 96.94 192 ALA A O 1
ATOM 1461 N N . LEU A 1 193 ? 11.737 5.689 -6.036 1.00 97.81 193 LEU A N 1
ATOM 1462 C CA . LEU A 1 193 ? 11.497 4.248 -5.895 1.00 97.81 193 LEU A CA 1
ATOM 1463 C C . LEU A 1 193 ? 12.760 3.501 -5.465 1.00 97.81 193 LEU A C 1
ATOM 1465 O O . LEU A 1 193 ? 12.691 2.644 -4.586 1.00 97.81 193 LEU A O 1
ATOM 1469 N N . LEU A 1 194 ? 13.912 3.853 -6.038 1.00 96.94 194 LEU A N 1
ATOM 1470 C CA . LEU A 1 194 ? 15.200 3.290 -5.638 1.00 96.94 194 LEU A CA 1
ATOM 1471 C C . LEU A 1 194 ? 15.551 3.658 -4.195 1.00 96.94 194 LEU A C 1
ATOM 1473 O O . LEU A 1 194 ? 15.972 2.780 -3.448 1.00 96.94 194 LEU A O 1
ATOM 1477 N N . ALA A 1 195 ? 15.296 4.901 -3.778 1.00 97.56 195 ALA A N 1
ATOM 1478 C CA . ALA A 1 195 ? 15.508 5.323 -2.395 1.00 97.56 195 ALA A CA 1
ATOM 1479 C C . ALA A 1 195 ? 14.679 4.492 -1.398 1.00 97.56 195 ALA A C 1
ATOM 1481 O O . ALA A 1 195 ? 15.196 4.102 -0.353 1.00 97.56 195 ALA A O 1
ATOM 1482 N N . ILE A 1 196 ? 13.426 4.162 -1.739 1.00 97.50 196 ILE A N 1
ATOM 1483 C CA . ILE A 1 196 ? 12.590 3.267 -0.924 1.00 97.50 196 ILE A CA 1
ATOM 1484 C C . ILE A 1 196 ? 13.219 1.869 -0.845 1.00 97.50 196 ILE A C 1
ATOM 1486 O O . ILE A 1 196 ? 13.327 1.312 0.247 1.00 97.50 196 ILE A O 1
ATOM 1490 N N . CYS A 1 197 ? 13.672 1.303 -1.970 1.00 96.06 197 CYS A N 1
ATOM 1491 C CA . CYS A 1 197 ? 14.348 0.002 -1.970 1.00 96.06 197 CYS A CA 1
ATOM 1492 C C . CYS A 1 197 ? 15.636 0.008 -1.125 1.00 96.06 197 CYS A C 1
ATOM 1494 O O . CYS A 1 197 ? 15.875 -0.939 -0.379 1.00 96.06 197 CYS A O 1
ATOM 1496 N N . ASP A 1 198 ? 16.443 1.068 -1.200 1.00 95.94 198 ASP A N 1
ATOM 1497 C CA . ASP A 1 198 ? 17.690 1.204 -0.436 1.00 95.94 198 ASP A CA 1
ATOM 1498 C C . ASP A 1 198 ? 17.430 1.316 1.080 1.00 95.94 198 ASP A C 1
ATOM 1500 O O . ASP A 1 198 ? 18.147 0.727 1.900 1.00 95.94 198 ASP A O 1
ATOM 1504 N N . GLU A 1 199 ? 16.376 2.036 1.477 1.00 96.06 199 GLU A N 1
ATOM 1505 C CA . GLU A 1 199 ? 15.941 2.105 2.876 1.00 96.06 199 GLU A CA 1
ATOM 1506 C C . GLU A 1 199 ? 15.488 0.728 3.385 1.00 96.06 199 GLU A C 1
ATOM 1508 O O . GLU A 1 199 ? 15.836 0.321 4.497 1.00 96.06 199 GLU A O 1
ATOM 1513 N N . CYS A 1 200 ? 14.790 -0.040 2.545 1.00 93.31 200 CYS A N 1
ATOM 1514 C CA . CYS A 1 200 ? 14.384 -1.405 2.874 1.00 93.31 200 CYS A CA 1
ATOM 1515 C C . CYS A 1 200 ? 15.580 -2.335 3.063 1.00 93.31 200 CYS A C 1
ATOM 1517 O O . CYS A 1 200 ? 15.602 -3.087 4.036 1.00 93.31 200 CYS A O 1
ATOM 1519 N N . ASP A 1 201 ? 16.582 -2.268 2.184 1.00 92.56 201 ASP A N 1
ATOM 1520 C CA . ASP A 1 201 ? 17.812 -3.057 2.311 1.00 92.56 201 ASP A CA 1
ATOM 1521 C C . ASP A 1 201 ? 18.552 -2.723 3.612 1.00 92.56 201 ASP A C 1
ATOM 1523 O O . ASP A 1 201 ? 19.032 -3.618 4.311 1.00 92.56 201 ASP A O 1
ATOM 1527 N N . THR A 1 202 ? 18.572 -1.443 3.991 1.00 93.56 202 THR A N 1
ATOM 1528 C CA . THR A 1 202 ? 19.154 -0.990 5.261 1.00 93.56 202 THR A CA 1
ATOM 1529 C C . THR A 1 202 ? 18.422 -1.605 6.456 1.00 93.56 202 THR A C 1
ATOM 1531 O O . THR A 1 202 ? 19.059 -2.175 7.344 1.00 93.56 202 THR A O 1
ATOM 1534 N N . LEU A 1 203 ? 17.086 -1.562 6.476 1.00 92.81 203 LEU A N 1
ATOM 1535 C CA . LEU A 1 203 ? 16.289 -2.165 7.551 1.00 92.81 203 LEU A CA 1
ATOM 1536 C C . LEU A 1 203 ? 16.435 -3.695 7.584 1.00 92.81 203 LEU A C 1
ATOM 1538 O O . LEU A 1 203 ? 16.622 -4.275 8.655 1.00 92.81 203 LEU A O 1
ATOM 1542 N N . LEU A 1 204 ? 16.436 -4.348 6.419 1.00 90.06 204 LEU A N 1
ATOM 1543 C CA . LEU A 1 204 ? 16.662 -5.788 6.260 1.00 90.06 204 LEU A CA 1
ATOM 1544 C C . LEU A 1 204 ? 18.105 -6.233 6.541 1.00 90.06 204 LEU A C 1
ATOM 1546 O O . LEU A 1 204 ? 18.355 -7.440 6.585 1.00 90.06 204 LEU A O 1
ATOM 1550 N N . ALA A 1 205 ? 19.046 -5.318 6.767 1.00 90.00 205 ALA A N 1
ATOM 1551 C CA . ALA A 1 205 ? 20.385 -5.626 7.271 1.00 90.00 205 ALA A CA 1
ATOM 1552 C C . ALA A 1 205 ? 20.467 -5.549 8.808 1.00 90.00 205 ALA A C 1
ATOM 1554 O O . ALA A 1 205 ? 21.364 -6.137 9.406 1.00 90.00 205 ALA A O 1
ATOM 1555 N N . THR A 1 206 ? 19.521 -4.866 9.459 1.00 88.81 206 THR A N 1
ATOM 1556 C CA . THR A 1 206 ? 19.487 -4.697 10.922 1.00 88.81 206 THR A CA 1
ATOM 1557 C C . THR A 1 206 ? 18.654 -5.774 11.619 1.00 88.81 206 THR A C 1
ATOM 1559 O O . THR A 1 206 ? 17.674 -6.276 11.067 1.00 88.81 206 THR A O 1
ATOM 1562 N N . GLU A 1 207 ? 19.032 -6.163 12.836 1.00 79.81 207 GLU A N 1
ATOM 1563 C CA . GLU A 1 207 ? 18.220 -7.053 13.676 1.00 79.81 207 GLU A CA 1
ATOM 1564 C C . GLU A 1 207 ? 17.143 -6.261 14.439 1.00 79.81 207 GLU A C 1
ATOM 1566 O O . GLU A 1 207 ? 17.336 -5.087 14.758 1.00 79.81 207 GLU A O 1
ATOM 1571 N N . GLY A 1 208 ? 15.993 -6.879 14.727 1.00 76.06 208 GLY A N 1
ATOM 1572 C CA . GLY A 1 208 ? 14.917 -6.289 15.538 1.00 76.06 208 GLY A CA 1
ATOM 1573 C C . GLY A 1 208 ? 13.525 -6.325 14.886 1.00 76.06 208 GLY A C 1
ATOM 1574 O O . GLY A 1 208 ? 13.332 -6.958 13.848 1.00 76.06 208 GLY A O 1
ATOM 1575 N N . PRO A 1 209 ? 12.517 -5.691 15.512 1.00 70.69 209 PRO A N 1
ATOM 1576 C CA . PRO A 1 209 ? 11.154 -5.661 14.993 1.00 70.69 209 PRO A CA 1
ATOM 1577 C C . PRO A 1 209 ? 10.962 -4.499 14.002 1.00 70.69 209 PRO A C 1
ATOM 1579 O O . PRO A 1 209 ? 10.519 -3.420 14.383 1.00 70.69 209 PRO A O 1
ATOM 1582 N N . GLN A 1 210 ? 11.275 -4.712 12.717 1.00 84.81 210 GLN A N 1
ATOM 1583 C CA . GLN A 1 210 ? 11.080 -3.704 11.653 1.00 84.81 210 GLN A CA 1
ATOM 1584 C C . GLN A 1 210 ? 9.827 -3.926 10.782 1.00 84.81 210 GLN A C 1
ATOM 1586 O O . GLN A 1 210 ? 9.627 -3.204 9.806 1.00 84.81 210 GLN A O 1
ATOM 1591 N N . ALA A 1 211 ? 8.974 -4.909 11.101 1.00 81.44 211 ALA A N 1
ATOM 1592 C CA . ALA A 1 211 ? 7.866 -5.331 10.232 1.00 81.44 211 ALA A CA 1
ATOM 1593 C C . ALA A 1 211 ? 6.928 -4.179 9.827 1.00 81.44 211 ALA A C 1
ATOM 1595 O O . ALA A 1 211 ? 6.636 -4.019 8.644 1.00 81.44 211 ALA A O 1
ATOM 1596 N N . GLY A 1 212 ? 6.532 -3.323 10.777 1.00 82.88 212 GLY A N 1
ATOM 1597 C CA . GLY A 1 212 ? 5.672 -2.170 10.490 1.00 82.88 212 GLY A CA 1
ATOM 1598 C C . GLY A 1 212 ? 6.331 -1.123 9.581 1.00 82.88 212 GLY A C 1
ATOM 1599 O O . GLY A 1 212 ? 5.679 -0.586 8.686 1.00 82.88 212 GLY A O 1
ATOM 1600 N N . GLN A 1 213 ? 7.634 -0.867 9.752 1.00 89.00 213 GLN A N 1
ATOM 1601 C CA . GLN A 1 213 ? 8.387 0.065 8.899 1.00 89.00 213 GLN A CA 1
ATOM 1602 C C . GLN A 1 213 ? 8.540 -0.486 7.476 1.00 89.00 213 GLN A C 1
ATOM 1604 O O . GLN A 1 213 ? 8.292 0.225 6.507 1.00 89.00 213 GLN A O 1
ATOM 1609 N N . LEU A 1 214 ? 8.878 -1.771 7.345 1.00 90.81 214 LEU A N 1
ATOM 1610 C CA . LEU A 1 214 ? 8.982 -2.450 6.051 1.00 90.81 214 LEU A CA 1
ATOM 1611 C C . LEU A 1 214 ? 7.625 -2.526 5.337 1.00 90.81 214 LEU A C 1
ATOM 1613 O O . LEU A 1 214 ? 7.553 -2.320 4.126 1.00 90.81 214 LEU A O 1
ATOM 1617 N N . GLY A 1 215 ? 6.539 -2.762 6.078 1.00 89.19 215 GLY A N 1
ATOM 1618 C CA . GLY A 1 215 ? 5.180 -2.706 5.543 1.00 89.19 215 GLY A CA 1
ATOM 1619 C C . GLY A 1 215 ? 4.830 -1.322 4.996 1.00 89.19 215 GLY A C 1
ATOM 1620 O O . GLY A 1 215 ? 4.320 -1.215 3.881 1.00 89.19 215 GLY A O 1
ATOM 1621 N N . GLN A 1 216 ? 5.176 -0.257 5.727 1.00 89.62 216 GLN A N 1
ATOM 1622 C CA . GLN A 1 216 ? 4.981 1.118 5.261 1.00 89.62 216 GLN A CA 1
ATOM 1623 C C . GLN A 1 216 ? 5.761 1.403 3.971 1.00 89.62 216 GLN A C 1
ATOM 1625 O O . GLN A 1 216 ? 5.176 1.902 3.014 1.00 89.62 216 GLN A O 1
ATOM 1630 N N . LEU A 1 217 ? 7.039 1.024 3.908 1.00 94.12 217 LEU A N 1
ATOM 1631 C CA . LEU A 1 217 ? 7.858 1.219 2.709 1.00 94.12 217 LEU A CA 1
ATOM 1632 C C . LEU A 1 217 ? 7.320 0.436 1.504 1.00 94.12 217 LEU A C 1
ATOM 1634 O O . LEU A 1 217 ? 7.333 0.941 0.384 1.00 94.12 217 LEU A O 1
ATOM 1638 N N . CYS A 1 218 ? 6.777 -0.766 1.719 1.00 93.19 218 CYS A N 1
ATOM 1639 C CA . CYS A 1 218 ? 6.117 -1.529 0.661 1.00 93.19 218 CYS A CA 1
ATOM 1640 C C . CYS A 1 218 ? 4.874 -0.798 0.119 1.00 93.19 218 CYS A C 1
ATOM 1642 O O . CYS A 1 218 ? 4.691 -0.702 -1.096 1.00 93.19 218 CYS A O 1
ATOM 1644 N N . ILE A 1 219 ? 4.041 -0.232 1.001 1.00 92.31 219 ILE A N 1
ATOM 1645 C CA . ILE A 1 219 ? 2.885 0.593 0.607 1.00 92.31 219 ILE A CA 1
ATOM 1646 C C . ILE A 1 219 ? 3.351 1.832 -0.171 1.00 92.31 219 ILE A C 1
ATOM 1648 O O . ILE A 1 219 ? 2.808 2.135 -1.238 1.00 92.31 219 ILE A O 1
ATOM 1652 N N . ASP A 1 220 ? 4.376 2.522 0.327 1.00 94.50 220 ASP A N 1
ATOM 1653 C CA . ASP A 1 220 ? 4.911 3.737 -0.287 1.00 94.50 220 ASP A CA 1
ATOM 1654 C C . ASP A 1 220 ? 5.524 3.468 -1.663 1.00 94.50 220 ASP A C 1
ATOM 1656 O O . ASP A 1 220 ? 5.346 4.284 -2.573 1.00 94.50 220 ASP A O 1
ATOM 1660 N N . PHE A 1 221 ? 6.176 2.315 -1.850 1.00 97.00 221 PHE A N 1
ATOM 1661 C CA . PHE A 1 221 ? 6.674 1.872 -3.151 1.00 97.00 221 PHE A CA 1
ATOM 1662 C C . PHE A 1 221 ? 5.530 1.791 -4.162 1.00 97.00 221 PHE A C 1
ATOM 1664 O O . PHE A 1 221 ? 5.566 2.460 -5.194 1.00 97.00 221 PHE A O 1
ATOM 1671 N N . HIS A 1 222 ? 4.472 1.043 -3.836 1.00 96.25 222 HIS A N 1
ATOM 1672 C CA . HIS A 1 222 ? 3.318 0.865 -4.721 1.00 96.25 222 HIS A CA 1
ATOM 1673 C C . HIS A 1 222 ? 2.604 2.189 -5.013 1.00 96.25 222 HIS A C 1
ATOM 1675 O O . HIS A 1 222 ? 2.323 2.497 -6.169 1.00 96.25 222 HIS A O 1
ATOM 1681 N N . LEU A 1 223 ? 2.369 3.040 -4.011 1.00 94.06 223 LEU A N 1
ATOM 1682 C CA . LEU A 1 223 ? 1.770 4.363 -4.240 1.00 94.06 223 LEU A CA 1
ATOM 1683 C C . LEU A 1 223 ? 2.653 5.261 -5.119 1.00 94.06 223 LEU A C 1
ATOM 1685 O O . LEU A 1 223 ? 2.135 6.016 -5.946 1.00 94.06 223 LEU A O 1
ATOM 1689 N N . THR A 1 224 ? 3.975 5.181 -4.958 1.00 95.94 224 THR A N 1
ATOM 1690 C CA . THR A 1 224 ? 4.946 5.950 -5.747 1.00 95.94 224 THR A CA 1
ATOM 1691 C C . THR A 1 224 ? 5.003 5.470 -7.195 1.00 95.94 224 THR A C 1
ATOM 1693 O O . THR A 1 224 ? 4.987 6.295 -8.112 1.00 95.94 224 THR A O 1
ATOM 1696 N N . LEU A 1 225 ? 4.960 4.154 -7.405 1.00 96.88 225 LEU A N 1
ATOM 1697 C CA . LEU A 1 225 ? 5.024 3.487 -8.707 1.00 96.88 225 LEU A CA 1
ATOM 1698 C C . LEU A 1 225 ? 3.925 3.955 -9.671 1.00 96.88 225 LEU A C 1
ATOM 1700 O O . LEU A 1 225 ? 4.126 4.014 -10.886 1.00 96.88 225 LEU A O 1
ATOM 1704 N N . TYR A 1 226 ? 2.765 4.331 -9.130 1.00 95.50 226 TYR A N 1
ATOM 1705 C CA . TYR A 1 226 ? 1.593 4.714 -9.914 1.00 95.50 226 TYR A CA 1
ATOM 1706 C C . TYR A 1 226 ? 1.282 6.215 -9.903 1.00 95.50 226 TYR A C 1
ATOM 1708 O O . TYR A 1 226 ? 0.240 6.607 -10.427 1.00 95.50 226 TYR A O 1
ATOM 1716 N N . ARG A 1 227 ? 2.168 7.082 -9.383 1.00 91.12 227 ARG A N 1
ATOM 1717 C CA . ARG A 1 227 ? 1.946 8.549 -9.292 1.00 91.12 227 ARG A CA 1
ATOM 1718 C C . ARG A 1 227 ? 1.527 9.211 -10.610 1.00 91.12 227 ARG A C 1
ATOM 1720 O O . ARG A 1 227 ? 0.758 10.172 -10.592 1.00 91.12 227 ARG A O 1
ATOM 1727 N N . GLY A 1 228 ? 1.967 8.677 -11.751 1.00 88.19 228 GLY A N 1
ATOM 1728 C CA . GLY A 1 228 ? 1.567 9.139 -13.087 1.00 88.19 228 GLY A CA 1
ATOM 1729 C C . GLY A 1 228 ? 0.099 8.866 -13.460 1.00 88.19 228 GLY A C 1
ATOM 1730 O O . GLY A 1 228 ? -0.393 9.411 -14.450 1.00 88.19 228 GLY A O 1
ATOM 1731 N N . ASN A 1 229 ? -0.629 8.056 -12.685 1.00 91.62 229 ASN A N 1
ATOM 1732 C CA . ASN A 1 229 ? -2.035 7.720 -12.898 1.00 91.62 229 ASN A CA 1
ATOM 1733 C C . ASN A 1 229 ? -2.902 8.186 -11.718 1.00 91.62 229 ASN A C 1
ATOM 1735 O O . ASN A 1 229 ? -3.141 7.460 -10.753 1.00 91.62 229 ASN A O 1
ATOM 1739 N N . ARG A 1 230 ? -3.446 9.403 -11.845 1.00 90.75 230 ARG A N 1
ATOM 1740 C CA . ARG A 1 230 ? -4.257 10.054 -10.803 1.00 90.75 230 ARG A CA 1
ATOM 1741 C C . ARG A 1 230 ? -5.424 9.201 -10.297 1.00 90.75 230 ARG A C 1
ATOM 1743 O O . ARG A 1 230 ? -5.723 9.250 -9.110 1.00 90.75 230 ARG A O 1
ATOM 1750 N N . GLN A 1 231 ? -6.103 8.466 -11.181 1.00 92.00 231 GLN A N 1
ATOM 1751 C CA . GLN A 1 231 ? -7.278 7.685 -10.779 1.00 92.00 231 GLN A CA 1
ATOM 1752 C C . GLN A 1 231 ? -6.879 6.417 -10.039 1.00 92.00 231 GLN A C 1
ATOM 1754 O O . GLN A 1 231 ? -7.489 6.085 -9.029 1.00 92.00 231 GLN A O 1
ATOM 1759 N N . LEU A 1 232 ? -5.820 5.748 -10.496 1.00 91.69 232 LEU A N 1
ATOM 1760 C CA . LEU A 1 232 ? -5.300 4.571 -9.813 1.00 91.69 232 LEU A CA 1
ATOM 1761 C C . LEU A 1 232 ? -4.799 4.929 -8.406 1.00 91.69 232 LEU A C 1
ATOM 1763 O O . LEU A 1 232 ? -5.195 4.288 -7.438 1.00 91.69 232 LEU A O 1
ATOM 1767 N N . VAL A 1 233 ? -4.042 6.021 -8.270 1.00 89.44 233 VAL A N 1
ATOM 1768 C CA . VAL A 1 233 ? -3.572 6.531 -6.968 1.00 89.44 233 VAL A CA 1
ATOM 1769 C C . VAL A 1 233 ? -4.722 6.880 -6.024 1.00 89.44 233 VAL A C 1
ATOM 1771 O O . VAL A 1 233 ? -4.582 6.725 -4.817 1.00 89.44 233 VAL A O 1
ATOM 1774 N N . ALA A 1 234 ? -5.867 7.330 -6.540 1.00 87.88 234 ALA A N 1
ATOM 1775 C CA . ALA A 1 234 ? -7.032 7.610 -5.704 1.00 87.88 234 ALA A CA 1
ATOM 1776 C C . ALA A 1 234 ? -7.699 6.334 -5.155 1.00 87.88 234 ALA A C 1
ATOM 1778 O O . ALA A 1 234 ? -8.319 6.386 -4.096 1.00 87.88 234 ALA A O 1
ATOM 1779 N N . MET A 1 235 ? -7.576 5.204 -5.858 1.00 89.62 235 MET A N 1
ATOM 1780 C CA . MET A 1 235 ? -8.202 3.931 -5.481 1.00 89.62 235 MET A CA 1
ATOM 1781 C C . MET A 1 235 ? -7.285 3.049 -4.626 1.00 89.62 235 MET A C 1
ATOM 1783 O O . MET A 1 235 ? -7.753 2.405 -3.691 1.00 89.62 235 MET A O 1
ATOM 1787 N N . LEU A 1 236 ? -5.981 3.046 -4.911 1.00 89.69 236 LEU A N 1
ATOM 1788 C CA . LEU A 1 236 ? -5.005 2.153 -4.280 1.00 89.69 236 LEU A CA 1
ATOM 1789 C C . LEU A 1 236 ? -4.937 2.207 -2.747 1.00 89.69 236 LEU A C 1
ATOM 1791 O O . LEU A 1 236 ? -4.777 1.148 -2.148 1.00 89.69 236 LEU A O 1
ATOM 1795 N N . PRO A 1 237 ? -5.084 3.359 -2.063 1.00 87.94 237 PRO A N 1
ATOM 1796 C CA . PRO A 1 237 ? -5.081 3.376 -0.603 1.00 87.94 237 PRO A CA 1
ATOM 1797 C C . PRO A 1 237 ? -6.159 2.475 0.010 1.00 87.94 237 PRO A C 1
ATOM 1799 O O . PRO A 1 237 ? -5.925 1.862 1.043 1.00 87.94 237 PRO A O 1
ATOM 1802 N N . ALA A 1 238 ? -7.315 2.322 -0.644 1.00 84.69 238 ALA A N 1
ATOM 1803 C CA . ALA A 1 238 ? -8.368 1.432 -0.159 1.00 84.69 238 ALA A CA 1
ATOM 1804 C C . ALA A 1 238 ? -7.986 -0.058 -0.239 1.00 84.69 238 ALA A C 1
ATOM 1806 O O . ALA A 1 238 ? -8.616 -0.875 0.423 1.00 84.69 238 ALA A O 1
ATOM 1807 N N . THR A 1 239 ? -6.964 -0.416 -1.025 1.00 88.56 239 THR A N 1
ATOM 1808 C CA . THR A 1 239 ? -6.518 -1.804 -1.221 1.00 88.56 239 THR A CA 1
ATOM 1809 C C . THR A 1 239 ? -5.150 -2.105 -0.619 1.00 88.56 239 THR A C 1
ATOM 1811 O O . THR A 1 239 ? -4.885 -3.247 -0.263 1.00 88.56 239 THR A O 1
ATOM 1814 N N . LEU A 1 240 ? -4.275 -1.102 -0.524 1.00 86.25 240 LEU A N 1
ATOM 1815 C CA . LEU A 1 240 ? -2.911 -1.222 0.003 1.00 86.25 240 LEU A CA 1
ATOM 1816 C C . LEU A 1 240 ? -2.813 -0.904 1.494 1.00 86.25 240 LEU A C 1
ATOM 1818 O O . LEU A 1 240 ? -1.952 -1.448 2.174 1.00 86.25 240 LEU A O 1
ATOM 1822 N N . ASP A 1 241 ? -3.662 0.002 1.975 1.00 83.19 241 ASP A N 1
ATOM 1823 C CA . ASP A 1 241 ? -3.562 0.602 3.301 1.00 83.19 241 ASP A CA 1
ATOM 1824 C C . ASP A 1 241 ? -4.678 0.250 4.321 1.00 83.19 241 ASP A C 1
ATOM 1826 O O . ASP A 1 241 ? -4.780 0.908 5.361 1.00 83.19 241 ASP A O 1
ATOM 1830 N N . PRO A 1 242 ? -5.552 -0.755 4.125 1.00 81.56 242 PRO A N 1
ATOM 1831 C CA . PRO A 1 242 ? -6.400 -1.199 5.226 1.00 81.56 242 PRO A CA 1
ATOM 1832 C C . PRO A 1 242 ? -5.586 -1.700 6.439 1.00 81.56 242 PRO A C 1
ATOM 1834 O O . PRO A 1 242 ? -4.544 -2.334 6.250 1.00 81.56 242 PRO A O 1
ATOM 1837 N N . PRO A 1 243 ? -6.071 -1.513 7.684 1.00 77.25 243 PRO A N 1
ATOM 1838 C CA . PRO A 1 243 ? -5.419 -2.007 8.897 1.00 77.25 243 PRO A CA 1
ATOM 1839 C C . PRO A 1 243 ? -5.043 -3.489 8.843 1.00 77.25 243 PRO A C 1
ATOM 1841 O O . PRO A 1 243 ? -3.962 -3.855 9.273 1.00 77.25 243 PRO A O 1
ATOM 1844 N N . PHE A 1 244 ? -5.881 -4.338 8.246 1.00 75.88 244 PHE A N 1
ATOM 1845 C CA . PHE A 1 244 ? -5.594 -5.769 8.131 1.00 75.88 244 PHE A CA 1
ATOM 1846 C C . PHE A 1 244 ? -4.471 -6.084 7.124 1.00 75.88 244 PHE A C 1
ATOM 1848 O O . PHE A 1 244 ? -3.772 -7.079 7.281 1.00 75.88 244 PHE A O 1
ATOM 1855 N N . VAL A 1 245 ? -4.269 -5.247 6.093 1.00 80.06 245 VAL A N 1
ATOM 1856 C CA . VAL A 1 245 ? -3.120 -5.371 5.176 1.00 80.06 245 VAL A CA 1
ATOM 1857 C C . VAL A 1 245 ? -1.839 -4.953 5.895 1.00 80.06 245 VAL A C 1
ATOM 1859 O O . VAL A 1 245 ? -0.793 -5.557 5.676 1.00 80.06 245 VAL A O 1
ATOM 1862 N N . ARG A 1 246 ? -1.918 -3.965 6.794 1.00 80.31 246 ARG A N 1
ATOM 1863 C CA . ARG A 1 246 ? -0.806 -3.613 7.686 1.00 80.31 246 ARG A CA 1
ATOM 1864 C C . ARG A 1 246 ? -0.500 -4.737 8.664 1.00 80.31 246 ARG A C 1
ATOM 1866 O O . ARG A 1 246 ? 0.651 -5.149 8.741 1.00 80.31 246 ARG A O 1
ATOM 1873 N N . GLU A 1 247 ? -1.524 -5.295 9.301 1.00 78.44 247 GLU A N 1
ATOM 1874 C CA . GLU A 1 247 ? -1.375 -6.432 10.212 1.00 78.44 247 GLU A CA 1
ATOM 1875 C C . GLU A 1 247 ? -0.764 -7.647 9.502 1.00 78.44 247 GLU A C 1
ATOM 1877 O O . GLU A 1 247 ? 0.170 -8.281 9.983 1.00 78.44 247 GLU A O 1
ATOM 1882 N N . ALA A 1 248 ? -1.177 -7.899 8.261 1.00 78.75 248 ALA A N 1
ATOM 1883 C CA . ALA A 1 248 ? -0.566 -8.886 7.379 1.00 78.75 248 ALA A CA 1
ATOM 1884 C C . ALA A 1 248 ? 0.963 -8.787 7.278 1.00 78.75 248 ALA A C 1
ATOM 1886 O O . ALA A 1 248 ? 1.627 -9.826 7.220 1.00 78.75 248 ALA A O 1
ATOM 1887 N N . PHE A 1 249 ? 1.551 -7.588 7.304 1.00 78.88 249 PHE A N 1
ATOM 1888 C CA . PHE A 1 249 ? 3.008 -7.434 7.292 1.00 78.88 249 PHE A CA 1
ATOM 1889 C C . PHE A 1 249 ? 3.689 -7.960 8.562 1.00 78.88 249 PHE A C 1
ATOM 1891 O O . PHE A 1 249 ? 4.819 -8.437 8.464 1.00 78.88 249 PHE A O 1
ATOM 1898 N N . HIS A 1 250 ? 3.012 -7.984 9.713 1.00 80.44 250 HIS A N 1
ATOM 1899 C CA . HIS A 1 250 ? 3.551 -8.566 10.949 1.00 80.44 250 HIS A CA 1
ATOM 1900 C C . HIS A 1 250 ? 3.711 -10.093 10.870 1.00 80.44 250 HIS A C 1
ATOM 1902 O O . HIS A 1 250 ? 4.560 -10.660 11.556 1.00 80.44 250 HIS A O 1
ATOM 1908 N N . HIS A 1 251 ? 2.983 -10.757 9.966 1.00 82.38 251 HIS A N 1
ATOM 1909 C CA . HIS A 1 251 ? 3.090 -12.200 9.712 1.00 82.38 251 HIS A CA 1
ATOM 1910 C C . HIS A 1 251 ? 4.056 -12.567 8.572 1.00 82.38 251 HIS A C 1
ATOM 1912 O O . HIS A 1 251 ? 4.217 -13.747 8.234 1.00 82.38 251 HIS A O 1
ATOM 1918 N N . HIS A 1 252 ? 4.704 -11.583 7.942 1.00 84.94 252 HIS A N 1
ATOM 1919 C CA . HIS A 1 252 ? 5.722 -11.858 6.933 1.00 84.94 252 HIS A CA 1
ATOM 1920 C C . HIS A 1 252 ? 7.038 -12.258 7.595 1.00 84.94 252 HIS A C 1
ATOM 1922 O O . HIS A 1 252 ? 7.536 -11.594 8.502 1.00 84.94 252 HIS A O 1
ATOM 1928 N N . THR A 1 253 ? 7.651 -13.332 7.097 1.00 87.31 253 THR A N 1
ATOM 1929 C CA . THR A 1 253 ? 9.018 -13.662 7.503 1.00 87.31 253 THR A CA 1
ATOM 1930 C C . THR A 1 253 ? 9.994 -12.687 6.852 1.00 87.31 253 THR A C 1
ATOM 1932 O O . THR A 1 253 ? 9.714 -12.108 5.798 1.00 87.31 253 THR A O 1
ATOM 1935 N N . ARG A 1 254 ? 11.198 -12.564 7.418 1.00 86.50 254 ARG A N 1
ATOM 1936 C CA . ARG A 1 254 ? 12.273 -11.771 6.805 1.00 86.50 254 ARG A CA 1
ATOM 1937 C C . ARG A 1 254 ? 12.556 -12.203 5.362 1.00 86.50 254 ARG A C 1
ATOM 1939 O O . ARG A 1 254 ? 12.739 -11.353 4.502 1.00 86.50 254 ARG A O 1
ATOM 1946 N N . ALA A 1 255 ? 12.505 -13.508 5.083 1.00 88.88 255 ALA A N 1
ATOM 1947 C CA . ALA A 1 255 ? 12.676 -14.046 3.735 1.00 88.88 255 ALA A CA 1
ATOM 1948 C C . ALA A 1 255 ? 11.559 -13.609 2.770 1.00 88.88 255 ALA A C 1
ATOM 1950 O O . ALA A 1 255 ? 11.826 -13.372 1.592 1.00 88.88 255 ALA A O 1
ATOM 1951 N N . ASP A 1 256 ? 10.319 -13.473 3.250 1.00 90.06 256 ASP A N 1
ATOM 1952 C CA . ASP A 1 256 ? 9.214 -12.971 2.429 1.00 90.06 256 ASP A CA 1
ATOM 1953 C C . ASP A 1 256 ? 9.406 -11.500 2.067 1.00 90.06 256 ASP A C 1
ATOM 1955 O O . ASP A 1 256 ? 9.217 -11.135 0.908 1.00 90.06 256 ASP A O 1
ATOM 1959 N N . LEU A 1 257 ? 9.832 -10.681 3.033 1.00 89.69 257 LEU A N 1
ATOM 1960 C CA . LEU A 1 257 ? 10.115 -9.262 2.814 1.00 89.69 257 LEU A CA 1
ATOM 1961 C C . LEU A 1 257 ? 11.317 -9.075 1.880 1.00 89.69 257 LEU A C 1
ATOM 1963 O O . LEU A 1 257 ? 11.213 -8.340 0.903 1.00 89.69 257 LEU A O 1
ATOM 1967 N N . SER A 1 258 ? 12.420 -9.800 2.094 1.00 91.00 258 SER A N 1
ATOM 1968 C CA . SER A 1 258 ? 13.577 -9.765 1.188 1.00 91.00 258 SER A CA 1
ATOM 1969 C C . SER A 1 258 ? 13.201 -10.147 -0.245 1.00 91.00 258 SER A C 1
ATOM 1971 O O . SER A 1 258 ? 13.618 -9.480 -1.188 1.00 91.00 258 SER A O 1
ATOM 1973 N N . ARG A 1 259 ? 12.368 -11.181 -0.429 1.00 93.25 259 ARG A N 1
ATOM 1974 C CA . ARG A 1 259 ? 11.857 -11.558 -1.755 1.00 93.25 259 ARG A CA 1
ATOM 1975 C C . ARG A 1 259 ? 11.001 -10.447 -2.367 1.00 93.25 259 ARG A C 1
ATOM 1977 O O . ARG A 1 259 ? 11.166 -10.144 -3.544 1.00 93.25 259 ARG A O 1
ATOM 1984 N N . ALA A 1 260 ? 10.103 -9.851 -1.585 1.00 93.56 260 ALA A N 1
ATOM 1985 C CA . ALA A 1 260 ? 9.221 -8.782 -2.040 1.00 93.56 260 ALA A CA 1
ATOM 1986 C C . ALA A 1 260 ? 10.008 -7.563 -2.558 1.00 93.56 260 ALA A C 1
ATOM 1988 O O . ALA A 1 260 ? 9.714 -7.076 -3.648 1.00 93.56 260 ALA A O 1
ATOM 1989 N N . PHE A 1 261 ? 11.044 -7.126 -1.836 1.00 94.50 261 PHE A N 1
ATOM 1990 C CA . PHE A 1 261 ? 11.876 -5.989 -2.249 1.00 94.50 261 PHE A CA 1
ATOM 1991 C C . PHE A 1 261 ? 12.854 -6.322 -3.384 1.00 94.50 261 PHE A C 1
ATOM 1993 O O . PHE A 1 261 ? 13.107 -5.474 -4.240 1.00 94.50 261 PHE A O 1
ATOM 2000 N N . ALA A 1 262 ? 13.334 -7.566 -3.478 1.00 95.56 262 ALA A N 1
ATOM 2001 C CA . ALA A 1 262 ? 14.065 -8.015 -4.665 1.00 95.56 262 ALA A CA 1
ATOM 2002 C C . ALA A 1 262 ? 13.186 -7.924 -5.928 1.00 95.56 262 ALA A C 1
ATOM 2004 O O . ALA A 1 262 ? 13.623 -7.405 -6.954 1.00 95.56 262 ALA A O 1
ATOM 2005 N N . GLN A 1 263 ? 11.918 -8.338 -5.829 1.00 97.62 263 GLN A N 1
ATOM 2006 C CA . GLN A 1 263 ? 10.946 -8.208 -6.918 1.00 97.62 263 GLN A CA 1
ATOM 2007 C C . GLN A 1 263 ? 10.631 -6.744 -7.253 1.00 97.62 263 GLN A C 1
ATOM 2009 O O . GLN A 1 263 ? 10.450 -6.424 -8.423 1.00 97.62 263 GLN A O 1
ATOM 2014 N N . HIS A 1 264 ? 10.594 -5.836 -6.269 1.00 98.00 264 HIS A N 1
ATOM 2015 C CA . HIS A 1 264 ? 10.453 -4.396 -6.533 1.00 98.00 264 HIS A CA 1
ATOM 2016 C C . HIS A 1 264 ? 11.572 -3.867 -7.432 1.00 98.00 264 HIS A C 1
ATOM 2018 O O . HIS A 1 264 ? 11.284 -3.155 -8.391 1.00 98.00 264 HIS A O 1
ATOM 2024 N N . ARG A 1 265 ? 12.828 -4.260 -7.192 1.00 97.62 265 ARG A N 1
ATOM 2025 C CA . ARG A 1 265 ? 13.954 -3.876 -8.062 1.00 97.62 265 ARG A CA 1
ATOM 2026 C C . ARG A 1 265 ? 13.835 -4.474 -9.464 1.00 97.62 265 ARG A C 1
ATOM 2028 O O . ARG A 1 265 ? 14.064 -3.763 -10.439 1.00 97.62 265 ARG A O 1
ATOM 2035 N N . GLU A 1 266 ? 13.433 -5.738 -9.566 1.00 98.19 266 GLU A N 1
ATOM 2036 C CA . GLU A 1 266 ? 13.211 -6.404 -10.856 1.00 98.19 266 GLU A CA 1
ATOM 2037 C C . GLU A 1 266 ? 12.099 -5.717 -11.671 1.00 98.19 266 GLU A C 1
ATOM 2039 O O . GLU A 1 266 ? 12.239 -5.501 -12.873 1.00 98.19 266 GLU A O 1
ATOM 2044 N N . ILE A 1 267 ? 11.026 -5.271 -11.009 1.00 98.50 267 ILE A N 1
ATOM 2045 C CA . ILE A 1 267 ? 9.971 -4.460 -11.633 1.00 98.50 267 ILE A CA 1
ATOM 2046 C C . ILE A 1 267 ? 10.546 -3.159 -12.209 1.00 98.50 267 ILE A C 1
ATOM 2048 O O . ILE A 1 267 ? 10.224 -2.803 -13.343 1.00 98.50 267 ILE A O 1
ATOM 2052 N N . LEU A 1 268 ? 11.400 -2.446 -11.463 1.00 98.19 268 LEU A N 1
ATOM 2053 C CA . LEU A 1 268 ? 12.029 -1.214 -11.958 1.00 98.19 268 LEU A CA 1
ATOM 2054 C C . LEU A 1 268 ? 12.918 -1.481 -13.177 1.00 98.19 268 LEU A C 1
ATOM 2056 O O . LEU A 1 268 ? 12.911 -0.695 -14.124 1.00 98.19 268 LEU A O 1
ATOM 2060 N N . GLU A 1 269 ? 13.644 -2.599 -13.190 1.00 98.06 269 GLU A N 1
ATOM 2061 C CA . GLU A 1 269 ? 14.456 -3.005 -14.337 1.00 98.06 269 GLU A CA 1
ATOM 2062 C C . GLU A 1 269 ? 13.596 -3.284 -15.578 1.00 98.06 269 GLU A C 1
ATOM 2064 O O . GLU A 1 269 ? 13.874 -2.742 -16.654 1.00 98.06 269 GLU A O 1
ATOM 2069 N N . ALA A 1 270 ? 12.502 -4.033 -15.423 1.00 98.25 270 ALA A N 1
ATOM 2070 C CA . ALA A 1 270 ? 11.556 -4.297 -16.503 1.00 98.25 270 ALA A CA 1
ATOM 2071 C C . ALA A 1 270 ? 10.956 -2.998 -17.073 1.00 98.25 270 ALA A C 1
ATOM 2073 O O . ALA A 1 270 ? 10.927 -2.798 -18.293 1.00 98.25 270 ALA A O 1
ATOM 2074 N N . ILE A 1 271 ? 10.569 -2.055 -16.203 1.00 98.06 271 ILE A N 1
ATOM 2075 C CA . ILE A 1 271 ? 10.085 -0.730 -16.619 1.00 98.06 271 ILE A CA 1
ATOM 2076 C C . ILE A 1 271 ? 11.170 0.040 -17.377 1.00 98.06 271 ILE A C 1
ATOM 2078 O O . ILE A 1 271 ? 10.893 0.644 -18.421 1.00 98.06 271 ILE A O 1
ATOM 2082 N N . ARG A 1 272 ? 12.419 0.010 -16.895 1.00 96.75 272 ARG A N 1
ATOM 2083 C CA . ARG A 1 272 ? 13.551 0.695 -17.531 1.00 96.75 272 ARG A CA 1
ATOM 2084 C C . ARG A 1 272 ? 13.775 0.187 -18.953 1.00 96.75 272 ARG A C 1
ATOM 2086 O O . ARG A 1 272 ? 13.953 1.005 -19.863 1.00 96.75 272 ARG A O 1
ATOM 2093 N N . LEU A 1 273 ?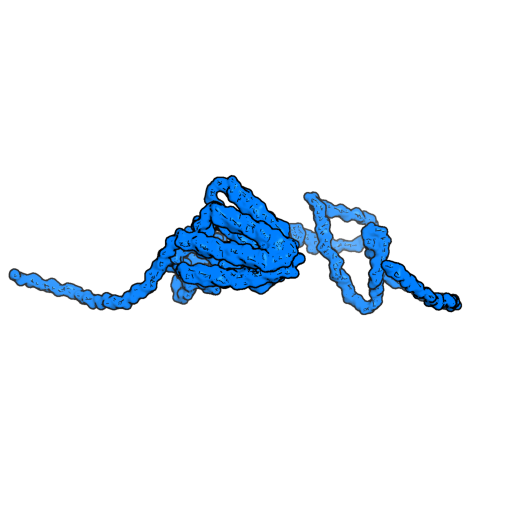 13.678 -1.124 -19.169 1.00 97.31 273 LEU A N 1
ATOM 2094 C CA . LEU A 1 273 ? 13.752 -1.737 -20.499 1.00 97.31 273 LEU A CA 1
ATOM 2095 C C . LEU A 1 273 ? 12.484 -1.522 -21.340 1.00 97.31 273 LEU A C 1
ATOM 2097 O O . LEU A 1 273 ? 12.549 -1.590 -22.565 1.00 97.31 273 LEU A O 1
ATOM 2101 N N . GLY A 1 274 ? 11.362 -1.155 -20.719 1.00 97.31 274 GLY A N 1
ATOM 2102 C CA . GLY A 1 274 ? 10.079 -0.977 -21.400 1.00 97.31 274 GLY A CA 1
ATOM 2103 C C . GLY A 1 274 ? 9.349 -2.294 -21.669 1.00 97.31 274 GLY A C 1
ATOM 2104 O O . GLY A 1 274 ? 8.486 -2.330 -22.543 1.00 97.31 274 GLY A O 1
ATOM 2105 N N . ASP A 1 275 ? 9.693 -3.360 -20.946 1.00 98.31 275 ASP A N 1
ATOM 2106 C CA . ASP A 1 275 ? 9.080 -4.678 -21.094 1.00 98.31 275 ASP A CA 1
ATOM 2107 C C . ASP A 1 275 ? 7.869 -4.807 -20.158 1.00 98.31 275 ASP A C 1
ATOM 2109 O O . ASP A 1 275 ? 7.980 -5.145 -18.977 1.00 98.31 275 ASP A O 1
ATOM 2113 N N . ALA A 1 276 ? 6.692 -4.476 -20.693 1.00 98.06 276 ALA A N 1
ATOM 2114 C CA . ALA A 1 276 ? 5.450 -4.482 -19.927 1.00 98.06 276 ALA A CA 1
ATOM 2115 C C . ALA A 1 276 ? 5.010 -5.896 -19.517 1.00 98.06 276 ALA A C 1
ATOM 2117 O O . ALA A 1 276 ? 4.399 -6.051 -18.460 1.00 98.06 276 ALA A O 1
ATOM 2118 N N . ASP A 1 277 ? 5.320 -6.915 -20.323 1.00 98.44 277 ASP A N 1
ATOM 2119 C CA . ASP A 1 277 ? 4.930 -8.296 -20.035 1.00 98.44 277 ASP A CA 1
ATOM 2120 C C . ASP A 1 277 ? 5.790 -8.869 -18.903 1.00 98.44 277 ASP A C 1
ATOM 2122 O O . ASP A 1 277 ? 5.259 -9.511 -17.990 1.00 98.44 277 ASP A O 1
ATOM 2126 N N . TRP A 1 278 ? 7.095 -8.566 -18.896 1.00 98.50 278 TRP A N 1
ATOM 2127 C CA . TRP A 1 278 ? 7.972 -8.899 -17.775 1.00 98.50 278 TRP A CA 1
ATOM 2128 C C . TRP A 1 278 ? 7.536 -8.179 -16.494 1.00 98.50 278 TRP A C 1
ATOM 2130 O O . TRP A 1 278 ? 7.302 -8.837 -15.477 1.00 98.50 278 TRP A O 1
ATOM 2140 N N . ALA A 1 279 ? 7.329 -6.858 -16.545 1.00 98.50 279 ALA A N 1
ATOM 2141 C CA . ALA A 1 279 ? 6.929 -6.073 -15.376 1.00 98.50 279 ALA A CA 1
ATOM 2142 C C . ALA A 1 279 ? 5.607 -6.575 -14.762 1.00 98.50 279 ALA A C 1
ATOM 2144 O O . ALA A 1 279 ? 5.487 -6.732 -13.544 1.00 98.50 279 ALA A O 1
ATOM 2145 N N . GLU A 1 280 ? 4.617 -6.885 -15.603 1.00 98.56 280 GLU A N 1
ATOM 2146 C CA . GLU A 1 280 ? 3.342 -7.455 -15.166 1.00 98.56 280 GLU A CA 1
ATOM 2147 C C . GLU A 1 280 ? 3.494 -8.872 -14.600 1.00 98.56 280 GLU A C 1
ATOM 2149 O O . GLU A 1 280 ? 2.859 -9.215 -13.597 1.00 98.56 280 GLU A O 1
ATOM 2154 N N . GLY A 1 281 ? 4.343 -9.701 -15.212 1.00 98.62 281 GLY A N 1
ATOM 2155 C CA . GLY A 1 281 ? 4.674 -11.034 -14.716 1.00 98.62 281 GLY A CA 1
ATOM 2156 C C . GLY A 1 281 ? 5.212 -10.998 -13.285 1.00 98.62 281 GLY A C 1
ATOM 2157 O O . GLY A 1 281 ? 4.701 -11.720 -12.420 1.00 98.62 281 GLY A O 1
ATOM 2158 N N . ILE A 1 282 ? 6.174 -10.110 -13.016 1.00 98.56 282 ILE A N 1
ATOM 2159 C CA . ILE A 1 282 ? 6.757 -9.946 -11.678 1.00 98.56 282 ILE A CA 1
ATOM 2160 C C . ILE A 1 282 ? 5.749 -9.357 -10.698 1.00 98.56 282 ILE A C 1
ATOM 2162 O O . ILE A 1 282 ? 5.606 -9.893 -9.600 1.00 98.56 282 ILE A O 1
ATOM 2166 N N . MET A 1 283 ? 4.978 -8.336 -11.089 1.00 98.44 283 MET A N 1
ATOM 2167 C CA . MET A 1 283 ? 3.934 -7.766 -10.229 1.00 98.44 283 MET A CA 1
ATOM 2168 C C . MET A 1 283 ? 2.904 -8.823 -9.806 1.00 98.44 283 MET A C 1
ATOM 2170 O O . MET A 1 283 ? 2.563 -8.956 -8.630 1.00 98.44 283 MET A O 1
ATOM 2174 N N . ARG A 1 284 ? 2.450 -9.655 -10.746 1.00 98.38 284 ARG A N 1
ATOM 2175 C CA . ARG A 1 284 ? 1.524 -10.753 -10.452 1.00 98.38 284 ARG A CA 1
ATOM 2176 C C . ARG A 1 284 ? 2.128 -11.770 -9.486 1.00 98.38 284 ARG A C 1
ATOM 2178 O O . ARG A 1 284 ? 1.440 -12.222 -8.569 1.00 98.38 284 ARG A O 1
ATOM 2185 N N . ALA A 1 285 ? 3.388 -12.151 -9.690 1.00 97.56 285 ALA A N 1
ATOM 2186 C CA . ALA A 1 285 ? 4.089 -13.071 -8.799 1.00 97.56 285 ALA A CA 1
ATOM 2187 C C . ALA A 1 285 ? 4.271 -12.472 -7.394 1.00 97.56 285 ALA A C 1
ATOM 2189 O O . ALA A 1 285 ? 4.028 -13.160 -6.403 1.00 97.56 285 ALA A O 1
ATOM 2190 N N . HIS A 1 286 ? 4.624 -11.188 -7.313 1.00 96.50 286 HIS A N 1
ATOM 2191 C CA . HIS A 1 286 ? 4.771 -10.422 -6.079 1.00 96.50 286 HIS A CA 1
ATOM 2192 C C . HIS A 1 286 ? 3.478 -10.413 -5.256 1.00 96.50 286 HIS A C 1
ATOM 2194 O O . HIS A 1 286 ? 3.473 -10.817 -4.093 1.00 96.50 286 HIS A O 1
ATOM 2200 N N . LEU A 1 287 ? 2.352 -10.057 -5.879 1.00 94.62 287 LEU A N 1
ATOM 2201 C CA . LEU A 1 287 ? 1.052 -10.011 -5.208 1.00 94.62 287 LEU A CA 1
ATOM 2202 C C . LEU A 1 287 ? 0.572 -11.396 -4.765 1.00 94.62 287 LEU A C 1
ATOM 2204 O O . LEU A 1 287 ? 0.058 -11.545 -3.659 1.00 94.62 287 LEU A O 1
ATOM 2208 N N . ARG A 1 288 ? 0.782 -12.437 -5.579 1.00 93.94 288 ARG A N 1
ATOM 2209 C CA . ARG A 1 288 ? 0.450 -13.819 -5.191 1.00 93.94 288 ARG A CA 1
ATOM 2210 C C . ARG A 1 288 ? 1.310 -14.319 -4.034 1.00 93.94 288 ARG A C 1
ATOM 2212 O O . ARG A 1 288 ? 0.794 -14.994 -3.149 1.00 93.94 288 ARG A O 1
ATOM 2219 N N . ALA A 1 289 ? 2.597 -13.981 -4.014 1.00 90.56 289 ALA A N 1
ATOM 2220 C CA . ALA A 1 289 ? 3.471 -14.314 -2.894 1.00 90.56 289 ALA A CA 1
ATOM 2221 C C . ALA A 1 289 ? 3.018 -13.610 -1.604 1.00 90.56 289 ALA A C 1
ATOM 2223 O O . ALA A 1 289 ? 2.986 -14.246 -0.552 1.00 90.56 289 ALA A O 1
ATOM 2224 N N . GLY A 1 290 ? 2.617 -12.338 -1.708 1.00 87.62 290 GLY A N 1
ATOM 2225 C CA . GLY A 1 290 ? 2.008 -11.584 -0.613 1.00 87.62 290 GLY A CA 1
ATOM 2226 C C . GLY A 1 290 ? 0.665 -12.154 -0.156 1.00 87.62 290 GLY A C 1
ATOM 2227 O O . GLY A 1 290 ? 0.373 -12.100 1.021 1.00 87.62 290 GLY A O 1
ATOM 2228 N N . ARG A 1 291 ? -0.136 -12.760 -1.040 1.00 88.06 291 ARG A N 1
ATOM 2229 C CA . ARG A 1 291 ? -1.369 -13.471 -0.655 1.00 88.06 291 ARG A CA 1
ATOM 2230 C C . ARG A 1 291 ? -1.067 -14.761 0.109 1.00 88.06 291 ARG A C 1
ATOM 2232 O O . ARG A 1 291 ? -1.658 -15.020 1.151 1.00 88.06 291 ARG A O 1
ATOM 2239 N N . HIS A 1 292 ? -0.130 -15.571 -0.386 1.00 84.88 292 HIS A N 1
ATOM 2240 C CA . HIS A 1 292 ? 0.221 -16.848 0.244 1.00 84.88 292 HIS A CA 1
ATOM 2241 C C . HIS A 1 292 ? 0.883 -16.690 1.615 1.00 84.88 292 HIS A C 1
ATOM 2243 O O . HIS A 1 292 ? 0.732 -17.563 2.461 1.00 84.88 292 HIS A O 1
ATOM 2249 N N . SER A 1 293 ? 1.603 -15.594 1.871 1.00 77.31 293 SER A N 1
ATOM 2250 C CA . SER A 1 293 ? 2.200 -15.354 3.191 1.00 77.31 293 SER A CA 1
ATOM 2251 C C . SER A 1 293 ? 1.148 -15.226 4.304 1.00 77.31 293 SER A C 1
ATOM 2253 O O . SER A 1 293 ? 1.476 -15.456 5.471 1.00 77.31 293 SER A O 1
ATOM 2255 N N . LEU A 1 294 ? -0.105 -14.930 3.939 1.00 73.06 294 LEU A N 1
ATOM 2256 C CA . LEU A 1 294 ? -1.222 -14.638 4.842 1.00 73.06 294 LEU A CA 1
ATOM 2257 C C . LEU A 1 294 ? -2.021 -15.861 5.247 1.00 73.06 294 LEU A C 1
ATOM 2259 O O . LEU A 1 294 ? -2.761 -15.799 6.222 1.00 73.06 294 LEU A O 1
ATOM 2263 N N . THR A 1 295 ? -1.826 -16.999 4.583 1.00 73.31 295 THR A N 1
ATOM 2264 C CA . THR A 1 295 ? -2.401 -18.269 5.047 1.00 73.31 295 THR A CA 1
ATOM 2265 C C . THR A 1 295 ? -1.827 -18.699 6.401 1.00 73.31 295 THR A C 1
ATOM 2267 O O . THR A 1 295 ? -2.338 -19.627 7.015 1.00 73.31 295 THR A O 1
ATOM 2270 N N . ARG A 1 296 ? -0.747 -18.047 6.859 1.00 70.44 296 ARG A N 1
ATOM 2271 C CA . ARG A 1 296 ? -0.134 -18.228 8.184 1.00 70.44 296 ARG A CA 1
ATOM 2272 C C . ARG A 1 296 ? -0.758 -17.345 9.269 1.00 70.44 296 ARG A C 1
ATOM 2274 O O . ARG A 1 296 ? -0.345 -17.439 10.419 1.00 70.44 296 ARG A O 1
ATOM 2281 N N . MET A 1 297 ? -1.697 -16.473 8.912 1.00 70.25 297 MET A N 1
ATOM 2282 C CA . MET A 1 297 ? -2.443 -15.665 9.867 1.00 70.25 297 MET A CA 1
ATOM 2283 C C . MET A 1 297 ? -3.565 -16.529 10.458 1.00 70.25 297 MET A C 1
ATOM 2285 O O . MET A 1 297 ? -4.415 -17.032 9.721 1.00 70.25 297 MET A O 1
ATOM 2289 N N . GLU A 1 298 ? -3.560 -16.736 11.775 1.00 59.41 298 GLU A N 1
ATOM 2290 C CA . GLU A 1 298 ? -4.681 -17.381 12.461 1.00 59.41 298 GLU A CA 1
ATOM 2291 C C . GLU A 1 298 ? -5.863 -16.409 12.487 1.00 59.41 298 GLU A C 1
ATOM 2293 O O . GLU A 1 298 ? -5.843 -15.390 13.174 1.00 59.41 298 GLU A O 1
ATOM 2298 N N . TRP A 1 299 ? -6.897 -16.708 11.703 1.00 61.78 299 TRP A N 1
ATOM 2299 C CA . TRP A 1 299 ? -8.115 -15.910 11.683 1.00 61.78 299 TRP A CA 1
ATOM 2300 C C . TRP A 1 299 ? -9.052 -16.341 12.803 1.00 61.78 299 TRP A C 1
ATOM 2302 O O . TRP A 1 299 ? -9.593 -17.449 12.784 1.00 61.78 299 TRP A O 1
ATOM 2312 N N . THR A 1 300 ? -9.335 -15.431 13.731 1.00 46.31 300 THR A N 1
ATOM 2313 C CA . THR A 1 300 ? -10.534 -15.541 14.558 1.00 46.31 300 THR A CA 1
ATOM 2314 C C . THR A 1 300 ? -11.741 -15.307 13.654 1.00 46.31 300 THR A C 1
ATOM 2316 O O . THR A 1 300 ? -12.045 -14.180 13.269 1.00 46.31 300 THR A O 1
ATOM 2319 N N . ARG A 1 301 ? -12.435 -16.388 13.267 1.00 40.69 301 ARG A N 1
ATOM 2320 C CA . ARG A 1 301 ? -13.789 -16.273 12.705 1.00 40.69 301 ARG A CA 1
ATOM 2321 C C . ARG A 1 301 ? -14.613 -15.482 13.725 1.00 40.69 301 ARG A C 1
ATOM 2323 O O . ARG A 1 301 ? -14.740 -15.962 14.853 1.00 40.69 301 ARG A O 1
ATOM 2330 N N . PRO A 1 302 ? -15.196 -14.324 13.374 1.00 41.47 302 PRO A N 1
ATOM 2331 C CA . PRO A 1 302 ? -16.336 -13.846 14.130 1.00 41.47 302 PRO A CA 1
ATOM 2332 C C . PRO A 1 302 ? -17.358 -14.977 14.045 1.00 41.47 302 PRO A C 1
ATOM 2334 O O . PRO A 1 302 ? -17.710 -15.395 12.940 1.00 41.47 302 PRO A O 1
ATOM 2337 N N . GLU A 1 303 ? -17.749 -15.562 15.176 1.00 37.06 303 GLU A N 1
ATOM 2338 C CA . GLU A 1 303 ? -18.854 -16.510 15.155 1.00 37.06 303 GLU A CA 1
ATOM 2339 C C . GLU A 1 303 ? -20.049 -15.782 14.542 1.00 37.06 303 GLU A C 1
ATOM 2341 O O . GLU A 1 303 ? -20.498 -14.759 15.067 1.00 37.06 303 GLU A O 1
ATOM 2346 N N . ASP A 1 304 ? -20.504 -16.278 13.387 1.00 37.69 304 ASP A N 1
ATOM 2347 C CA . ASP A 1 304 ? -21.762 -15.880 12.775 1.00 37.69 304 ASP A CA 1
ATOM 2348 C C . ASP A 1 304 ? -22.804 -15.893 13.888 1.00 37.69 304 ASP A C 1
ATOM 2350 O O . ASP A 1 304 ? -23.019 -16.936 14.508 1.00 37.69 304 ASP A O 1
ATOM 2354 N N . GLY A 1 305 ? -23.343 -14.711 14.201 1.00 39.09 305 GLY A N 1
ATOM 2355 C CA . GLY A 1 305 ? -24.112 -14.466 15.411 1.00 39.09 305 GLY A CA 1
ATOM 2356 C C . GLY A 1 305 ? -25.055 -15.619 15.718 1.00 39.09 305 GLY A C 1
ATOM 2357 O O . GLY A 1 305 ? -26.048 -15.818 15.014 1.00 39.09 305 GLY A O 1
ATOM 2358 N N . GLN A 1 306 ? -24.743 -16.366 16.780 1.00 34.88 306 GLN A N 1
ATOM 2359 C CA . GLN A 1 306 ? -25.700 -17.284 17.363 1.00 34.88 306 GLN A CA 1
ATOM 2360 C C . GLN A 1 306 ? -26.920 -16.451 17.722 1.00 34.88 306 GLN A C 1
ATOM 2362 O O . GLN A 1 306 ? -26.871 -15.517 18.526 1.00 34.88 306 GLN A O 1
ATOM 2367 N N . SER A 1 307 ? -27.997 -16.771 17.012 1.00 34.34 307 SER A N 1
ATOM 2368 C CA . SER A 1 307 ? -29.339 -16.280 17.221 1.00 34.34 307 SER A CA 1
ATOM 2369 C C . SER A 1 307 ? -29.602 -16.116 18.709 1.00 34.34 307 SER A C 1
ATOM 2371 O O . SER A 1 307 ? -29.494 -17.080 19.470 1.00 34.34 307 SER A O 1
ATOM 2373 N N . ALA A 1 308 ? -30.017 -14.916 19.102 1.00 37.34 308 ALA A N 1
ATOM 2374 C CA . ALA A 1 308 ? -30.793 -14.722 20.310 1.00 37.34 308 ALA A CA 1
ATOM 2375 C C . ALA A 1 308 ? -32.092 -15.541 20.180 1.00 37.34 308 ALA A C 1
ATOM 2377 O O . ALA A 1 308 ? -33.135 -15.033 19.777 1.00 37.34 308 ALA A O 1
ATOM 2378 N N . SER A 1 309 ? -32.009 -16.841 20.458 1.00 33.44 309 SER A N 1
ATOM 2379 C CA . SER A 1 309 ? -33.148 -17.732 20.610 1.00 33.44 309 SER A CA 1
ATOM 2380 C C . SER A 1 309 ? -33.517 -17.733 22.085 1.00 33.44 309 SER A C 1
ATOM 2382 O O . SER A 1 309 ? -32.944 -18.473 22.878 1.00 33.44 309 SER A O 1
ATOM 2384 N N . ALA A 1 310 ? -34.430 -16.821 22.417 1.00 37.78 310 ALA A N 1
ATOM 2385 C CA . ALA A 1 310 ? -35.375 -16.856 23.529 1.00 37.78 310 ALA A CA 1
ATOM 2386 C C . ALA A 1 310 ? -35.052 -17.828 24.683 1.00 37.78 310 ALA A C 1
ATOM 2388 O O . ALA A 1 310 ? -35.528 -18.961 24.707 1.00 37.78 310 ALA A O 1
ATOM 2389 N N . ALA A 1 311 ? -34.348 -17.332 25.701 1.00 33.41 311 ALA A N 1
ATOM 2390 C CA . ALA A 1 311 ? -34.605 -17.785 27.060 1.00 33.41 311 ALA A CA 1
ATOM 2391 C C . ALA A 1 311 ? -35.862 -17.047 27.543 1.00 33.41 311 ALA A C 1
ATOM 2393 O O . ALA A 1 311 ? -35.841 -15.840 27.790 1.00 33.41 311 ALA A O 1
ATOM 2394 N N . THR A 1 312 ? -36.982 -17.762 27.582 1.00 35.50 312 THR A N 1
ATOM 2395 C CA . THR A 1 312 ? -38.199 -17.347 28.283 1.00 35.50 312 THR A CA 1
ATOM 2396 C C . THR A 1 312 ? -37.879 -17.061 29.754 1.00 35.50 312 THR A C 1
ATOM 2398 O O . THR A 1 312 ? -37.113 -17.821 30.350 1.00 35.50 312 THR A O 1
ATOM 2401 N N . PRO A 1 313 ? -38.439 -16.003 30.365 1.00 38.53 313 PRO A N 1
ATOM 2402 C CA . PRO A 1 313 ? -38.322 -15.805 31.800 1.00 38.53 313 PRO A CA 1
ATOM 2403 C C . PRO A 1 313 ? -39.216 -16.836 32.495 1.00 38.53 313 PRO A C 1
ATOM 2405 O O . PRO A 1 313 ? -40.432 -16.797 32.323 1.00 38.53 313 PRO A O 1
ATOM 2408 N N . ASP A 1 314 ? -38.616 -17.762 33.240 1.00 35.44 314 ASP A N 1
ATOM 2409 C CA . ASP A 1 314 ? -39.363 -18.592 34.184 1.00 35.44 314 ASP A CA 1
ATOM 2410 C C . ASP A 1 314 ? -39.485 -17.819 35.505 1.00 35.44 314 ASP A C 1
ATOM 2412 O O . ASP A 1 314 ? -38.506 -17.283 36.036 1.00 35.44 314 ASP A O 1
ATOM 2416 N N . GLU A 1 315 ? -40.727 -17.673 35.952 1.00 35.50 315 GLU A N 1
ATOM 2417 C CA . GLU A 1 315 ? -41.169 -16.884 37.101 1.00 35.50 315 GLU A CA 1
ATOM 2418 C C . GLU A 1 315 ? -40.736 -17.485 38.461 1.00 35.50 315 GLU A C 1
ATOM 2420 O O . GLU A 1 315 ? -40.291 -18.633 38.535 1.00 35.50 315 GLU A O 1
ATOM 2425 N N . PRO A 1 316 ? -40.816 -16.707 39.561 1.00 41.94 316 PRO A N 1
ATOM 2426 C CA . PRO A 1 316 ? -40.138 -17.014 40.814 1.00 41.94 316 PRO A CA 1
ATOM 2427 C C . PRO A 1 316 ? -40.860 -18.058 41.678 1.00 41.94 316 PRO A C 1
ATOM 2429 O O . PRO A 1 316 ? -42.067 -18.269 41.598 1.00 41.94 316 PRO A O 1
ATOM 2432 N N . GLY A 1 317 ? -40.061 -18.673 42.552 1.00 38.62 317 GLY A N 1
ATOM 2433 C CA . GLY A 1 317 ? -40.388 -19.820 43.390 1.00 38.62 317 GLY A CA 1
ATOM 2434 C C . GLY A 1 317 ? -41.684 -19.752 44.198 1.00 38.62 317 GLY A C 1
ATOM 2435 O O . GLY A 1 317 ? -42.014 -18.753 44.835 1.00 38.62 317 GLY A O 1
ATOM 2436 N N . SER A 1 318 ? -42.339 -20.910 44.275 1.00 38.69 318 SER A N 1
ATOM 2437 C CA . SER A 1 318 ? -43.216 -21.258 45.386 1.00 38.69 318 SER A CA 1
ATOM 2438 C C . SER A 1 318 ? -42.496 -22.245 46.303 1.00 38.69 318 SER A C 1
ATOM 2440 O O . SER A 1 318 ? -42.424 -23.443 46.027 1.00 38.69 318 SER A O 1
ATOM 2442 N N . ASP A 1 319 ? -41.991 -21.720 47.414 1.00 44.41 319 ASP A N 1
ATOM 2443 C CA . ASP A 1 319 ? -41.771 -22.484 48.634 1.00 44.41 319 ASP A CA 1
ATOM 2444 C C . ASP A 1 319 ? -43.091 -23.140 49.065 1.00 44.41 319 ASP A C 1
ATOM 2446 O O . ASP A 1 319 ? -44.096 -22.459 49.295 1.00 44.41 319 ASP A O 1
ATOM 2450 N N . ARG A 1 320 ? -43.079 -24.462 49.252 1.00 40.69 320 ARG A N 1
ATOM 2451 C CA . ARG A 1 320 ? -43.937 -25.109 50.249 1.00 40.69 320 ARG A CA 1
ATOM 2452 C C . ARG A 1 320 ? -43.321 -26.417 50.729 1.00 40.69 320 ARG A C 1
ATOM 2454 O O . ARG A 1 320 ? -43.356 -27.441 50.057 1.00 40.69 320 ARG A O 1
ATOM 2461 N N . ALA A 1 321 ? -42.788 -26.338 51.942 1.00 42.34 321 ALA A N 1
ATOM 2462 C CA . ALA A 1 321 ? -42.538 -27.451 52.838 1.00 42.34 321 ALA A CA 1
ATOM 2463 C C . ALA A 1 321 ? -43.782 -28.340 53.005 1.00 42.34 321 ALA A C 1
ATOM 2465 O O . ALA A 1 321 ? -44.890 -27.813 53.108 1.00 42.34 321 ALA A O 1
ATOM 2466 N N . THR A 1 322 ? -43.600 -29.659 53.114 1.00 45.84 322 THR A N 1
ATOM 2467 C CA . THR A 1 322 ? -43.899 -30.489 54.308 1.00 45.84 322 THR A CA 1
ATOM 2468 C C . THR A 1 322 ? -43.958 -31.985 53.968 1.00 45.84 322 THR A C 1
ATOM 2470 O O . THR A 1 322 ? -44.501 -32.356 52.932 1.00 45.84 322 THR A O 1
ATOM 2473 N N . ALA A 1 323 ? -43.484 -32.777 54.943 1.00 40.06 323 ALA A N 1
ATOM 2474 C CA . ALA A 1 323 ? -43.563 -34.235 55.134 1.00 40.06 323 ALA A CA 1
ATOM 2475 C C . ALA A 1 323 ? -42.530 -35.111 54.406 1.00 40.06 323 ALA A C 1
ATOM 2477 O O . ALA A 1 323 ? -42.629 -35.296 53.176 1.00 40.06 323 ALA A O 1
#

Mean predicted aligned error: 17.67 Å

Organism: NCBI:txid2340917

Nearest PDB structures (foldseek):
  3fms-assembly1_A-2  TM=8.174E-01  e=9.274E-08  Thermotoga maritima MSB8
  6ep3-assembly1_A  TM=7.045E-01  e=3.689E-08  Listeria monocytogenes EGD-e
  3ihu-assembly2_B  TM=8.038E-01  e=1.115E-07  Cupriavidus pinatubonensis JMP134
  7u5q-assembly2_B  TM=6.859E-01  e=8.457E-08  Brucella melitensis ATCC 23457
  4p9f-assembly1_A  TM=7.906E-01  e=1.616E-06  Escherichia coli UMEA 3718-1

pLDDT: mean 71.2, std 26.64, range [24.39, 98.62]

Sequence (323 aa):
MHVKLVCAIGSATSGTAKSSATPGPTCNYRLPDGTARPGCNLSADRQPCRTIVSNIVTRDGSCTSRMRHGMLMDRHAVCRRSARRGVSVGRSARDTAYEHLQRGIADGEYPAGSWLREEDIAVAAGVSRTPVREAIQRLSAQGLVRIERHRGAVVIGWTASDLDNIYDLRLVLECFGIRQTTERKALLDEDALLAICDECDTLLATEGPQAGQLGQLCIDFHLTLYRGNRQLVAMLPATLDPPFVREAFHHHTRADLSRAFAQHREILEAIRLGDADWAEGIMRAHLRAGRHSLTRMEWTRPEDGQSASAATPDEPGSDRATA